Protein AF-A0A2V8XB08-F1 (afdb_monomer_lite)

Foldseek 3Di:
DQDVVNVVDDDDDDDFLVRLLVCCVVPDDDLEAEFEQDADDDDDDDDPPPDGRNSRQVSVVSVCVVPVPHQYEYEDCVDPDPVPRDHDPSCPPHHYHNHPPCLVVQLVVLLSVLVVLVVPQDPVLVVVQLVLLQVLCLLCVCLCVPPHSVNLLVQLSVLCSVCSNPVVRGPDDDPVDRPSRSSSLSSLQVSLVSSVPDDPPDDDVVVQWDADPVGDTDDNPPDDDDPVVVVVSVVVSVVVLVVLLVLCVVPLLLSLLSVCSSSSHDPVRSCVVVVNPPVSNVVSVVVSVVSVVVVVVPPPDDD

Radius of gyration: 28.01 Å; chains: 1; bounding box: 76×52×76 Å

pLDDT: mean 76.58, std 17.95, range [31.27, 97.5]

Secondary structure (DSSP, 8-state):
---TTTTT------SSHHHHHHHHHHHPPPS-EEEE------SSS---SS---THHHHHHHHHHHH-TT--EEEE-TT-S-GGGS---GGGTTS-EE--TTSHHHHHHHHHHHHHHHHHT--HHHHHHHHHHHHHHHHHHGGGGTT--HHHHHHHHHHHHHHHHH-TTTS-PPPTTS-HHHHHHHHHHHHHHHHHHH--TT---GGGT--B-TTSPBPPTTS----THHHHHHHHHHHHHHHHHHHTTTT-HHHHHHHHHHHTT--HHHHHHHTT--HHHHHHHHHHHHHHHHHHHHSSS---

Sequence (303 aa):
MDTLEDKGYAVRTAWNAEEGLRLYCDCAPFSVVLIEHGVPQRDKVKPDYCKHQTGGIELAMAILKKNRSQRMILMAFDYGNADEVPRPAELMDIPLVVDTKNFQLQKLLERLRVHQAIEALSPAELLKLQKFAAFRIQGLGRTACGRTWVDLLQEAQLRTLIGAESTIKGRHWNKNVDFVRHLTGAMLSISSSWKRKFKEEAYLESEVIALDAEGHELSPIDDIPSADTAADRSLIAKEKEDEVLRVFREDVNATRVLQGLLVGMKKNEIIQKRGISNKEYQPAMKRIRMKLLIGKNGSRGGR

Structure (mmCIF, N/CA/C/O backbone):
data_AF-A0A2V8XB08-F1
#
_entry.id   AF-A0A2V8XB08-F1
#
loop_
_atom_site.group_PDB
_atom_site.id
_atom_site.type_symbol
_atom_site.label_atom_id
_atom_site.label_alt_id
_atom_site.label_comp_id
_atom_site.label_asym_id
_atom_site.label_entity_id
_atom_site.label_seq_id
_atom_site.pdbx_PDB_ins_code
_atom_site.Cartn_x
_atom_site.Cartn_y
_atom_site.Cartn_z
_atom_site.occupancy
_atom_site.B_iso_or_equiv
_atom_site.auth_seq_id
_atom_site.auth_comp_id
_atom_site.auth_asym_id
_atom_site.auth_atom_id
_atom_site.pdbx_PDB_model_num
ATOM 1 N N . MET A 1 1 ? 25.495 -5.703 -3.143 1.00 45.97 1 MET A N 1
ATOM 2 C CA . MET A 1 1 ? 24.216 -4.990 -3.336 1.00 45.97 1 MET A CA 1
ATOM 3 C C . MET A 1 1 ? 23.148 -6.054 -3.433 1.00 45.97 1 MET A C 1
ATOM 5 O O . MET A 1 1 ? 23.325 -6.933 -4.262 1.00 45.97 1 MET A O 1
ATOM 9 N N . ASP A 1 2 ? 22.108 -5.999 -2.603 1.00 57.62 2 ASP A N 1
ATOM 10 C CA . ASP A 1 2 ? 21.004 -6.963 -2.681 1.00 57.62 2 ASP A CA 1
ATOM 11 C C . ASP A 1 2 ? 20.311 -6.835 -4.039 1.00 57.62 2 ASP A C 1
ATOM 13 O O . ASP A 1 2 ? 19.859 -5.742 -4.418 1.00 57.62 2 ASP A O 1
ATOM 17 N N . THR A 1 3 ? 20.239 -7.944 -4.764 1.00 75.06 3 THR A N 1
ATOM 18 C CA . THR A 1 3 ? 19.511 -8.046 -6.027 1.00 75.06 3 THR A CA 1
ATOM 19 C C . THR A 1 3 ? 18.004 -7.890 -5.782 1.00 75.06 3 THR A C 1
ATOM 21 O O . THR A 1 3 ? 17.514 -7.938 -4.650 1.00 75.06 3 THR A O 1
ATOM 24 N N . LEU A 1 4 ? 17.220 -7.656 -6.839 1.00 79.56 4 LEU A N 1
ATOM 25 C CA . LEU A 1 4 ? 15.756 -7.649 -6.708 1.00 79.56 4 LEU A CA 1
ATOM 26 C C . LEU A 1 4 ? 15.231 -9.026 -6.258 1.00 79.56 4 LEU A C 1
ATOM 28 O O . LEU A 1 4 ? 14.257 -9.096 -5.509 1.00 79.56 4 LEU A O 1
ATOM 32 N N . GLU A 1 5 ? 15.912 -10.102 -6.640 1.00 82.38 5 GLU A N 1
ATOM 33 C CA . GLU A 1 5 ? 15.592 -11.468 -6.221 1.00 82.38 5 GLU A CA 1
ATOM 34 C C . GLU A 1 5 ? 15.797 -11.660 -4.714 1.00 82.38 5 GLU A C 1
ATOM 36 O O . GLU A 1 5 ? 14.888 -12.144 -4.038 1.00 82.38 5 GLU A O 1
ATOM 41 N N . ASP A 1 6 ? 16.896 -11.138 -4.153 1.00 79.19 6 ASP A N 1
ATOM 42 C CA . ASP A 1 6 ? 17.150 -11.140 -2.699 1.00 79.19 6 ASP A CA 1
ATOM 43 C C . ASP A 1 6 ? 16.044 -10.413 -1.908 1.00 79.19 6 ASP A C 1
ATOM 45 O O . ASP A 1 6 ? 15.798 -10.683 -0.731 1.00 79.19 6 ASP A O 1
ATOM 49 N N . LYS A 1 7 ? 15.321 -9.498 -2.566 1.00 71.56 7 LYS A N 1
ATOM 50 C CA . LYS A 1 7 ? 14.186 -8.744 -2.001 1.00 71.56 7 LYS A CA 1
ATOM 51 C C . LYS A 1 7 ? 12.831 -9.420 -2.234 1.00 71.56 7 LYS A C 1
ATOM 53 O O . LYS A 1 7 ? 11.782 -8.805 -1.975 1.00 71.56 7 LYS A O 1
ATOM 58 N N . GLY A 1 8 ? 12.844 -10.663 -2.713 1.00 80.12 8 GLY A N 1
ATOM 59 C CA . GLY A 1 8 ? 11.676 -11.508 -2.940 1.00 80.12 8 GLY A CA 1
ATOM 60 C C . GLY A 1 8 ? 10.888 -11.166 -4.203 1.00 80.12 8 GLY A C 1
ATOM 61 O O . GLY A 1 8 ? 9.695 -11.459 -4.261 1.00 80.12 8 GLY A O 1
ATOM 62 N N . TYR A 1 9 ? 11.498 -10.494 -5.184 1.00 83.06 9 TYR A N 1
ATOM 63 C CA . TYR A 1 9 ? 10.875 -10.314 -6.496 1.00 83.06 9 TYR A CA 1
ATOM 64 C C . TYR A 1 9 ? 11.213 -11.492 -7.410 1.00 83.06 9 TYR A C 1
ATOM 66 O O . TYR A 1 9 ? 12.370 -11.877 -7.523 1.00 83.06 9 TYR A O 1
ATOM 74 N N . ALA A 1 10 ? 10.212 -12.015 -8.118 1.00 88.31 10 ALA A N 1
ATOM 75 C CA . ALA A 1 10 ? 10.454 -12.850 -9.287 1.00 88.31 10 ALA A CA 1
ATOM 76 C C . ALA A 1 10 ? 10.806 -11.930 -10.463 1.00 88.31 10 ALA A C 1
ATOM 78 O O . ALA A 1 10 ? 9.964 -11.140 -10.901 1.00 88.31 10 ALA A O 1
ATOM 79 N N . VAL A 1 11 ? 12.049 -11.994 -10.936 1.00 89.94 11 VAL A N 1
ATOM 80 C CA . VAL A 1 11 ? 12.564 -11.106 -11.982 1.00 89.94 11 VAL A CA 1
ATOM 81 C C . VAL A 1 11 ? 12.643 -11.867 -13.300 1.00 89.94 11 VAL A C 1
ATOM 83 O O . VAL A 1 11 ? 13.072 -13.015 -13.351 1.00 89.94 11 VAL A O 1
ATOM 86 N N . ARG A 1 12 ? 12.211 -11.221 -14.383 1.00 89.50 12 ARG A N 1
ATOM 87 C CA . ARG A 1 12 ? 12.464 -11.675 -15.751 1.00 89.50 12 ARG A CA 1
ATOM 88 C C . ARG A 1 12 ? 13.138 -10.532 -16.491 1.00 89.50 12 ARG A C 1
ATOM 90 O O . ARG A 1 12 ? 12.642 -9.407 -16.441 1.00 89.50 12 ARG A O 1
ATOM 97 N N . THR A 1 13 ? 14.263 -10.814 -17.130 1.00 89.25 13 THR A N 1
ATOM 98 C CA . THR A 1 13 ? 15.060 -9.829 -17.862 1.00 89.25 13 THR A CA 1
ATOM 99 C C . THR A 1 13 ? 14.990 -10.108 -19.358 1.00 89.25 13 THR A C 1
ATOM 101 O O . THR A 1 13 ? 14.807 -11.248 -19.778 1.00 89.25 13 THR A O 1
ATOM 104 N N . ALA A 1 14 ? 15.107 -9.052 -20.153 1.00 87.06 14 ALA A N 1
ATOM 105 C CA . ALA A 1 14 ? 15.239 -9.114 -21.601 1.00 87.06 14 ALA A CA 1
ATOM 106 C C . ALA A 1 14 ? 16.325 -8.120 -22.016 1.00 87.06 14 ALA A C 1
ATOM 108 O O . ALA A 1 14 ? 16.441 -7.053 -21.410 1.00 87.06 14 ALA A O 1
ATOM 109 N N . TRP A 1 15 ? 17.115 -8.465 -23.029 1.00 82.06 15 TRP A N 1
ATOM 110 C CA . TRP A 1 15 ? 18.299 -7.693 -23.424 1.00 82.06 15 TRP A CA 1
ATOM 111 C C . TRP A 1 15 ? 18.018 -6.675 -24.529 1.00 82.06 15 TRP A C 1
ATOM 113 O O . TRP A 1 15 ? 18.879 -5.870 -24.876 1.00 82.06 15 TRP A O 1
ATOM 123 N N . ASN A 1 16 ? 16.830 -6.726 -25.129 1.00 83.62 16 ASN A N 1
ATOM 124 C CA . ASN A 1 16 ? 16.406 -5.806 -26.176 1.00 83.62 16 ASN A CA 1
ATOM 125 C C . ASN A 1 16 ? 14.877 -5.657 -26.205 1.00 83.62 16 ASN A C 1
ATOM 127 O O . ASN A 1 16 ? 14.147 -6.401 -25.550 1.00 83.62 16 ASN A O 1
ATOM 131 N N . ALA A 1 17 ? 14.396 -4.683 -26.978 1.00 84.88 17 ALA A N 1
ATOM 132 C CA . ALA A 1 17 ? 12.980 -4.336 -27.053 1.00 84.88 17 ALA A CA 1
ATOM 133 C C . ALA A 1 17 ? 12.096 -5.449 -27.635 1.00 84.88 17 ALA A C 1
ATOM 135 O O . ALA A 1 17 ? 10.978 -5.640 -27.164 1.00 84.88 17 ALA A O 1
ATOM 136 N N . GLU A 1 18 ? 12.586 -6.197 -28.626 1.00 88.00 18 GLU A N 1
ATOM 137 C CA . GLU A 1 18 ? 11.835 -7.288 -29.256 1.00 88.00 18 GLU A CA 1
ATOM 138 C C . GLU A 1 18 ? 11.637 -8.450 -28.276 1.00 88.00 18 GLU A C 1
ATOM 140 O O . GLU A 1 18 ? 10.510 -8.894 -28.043 1.00 88.00 18 GLU A O 1
ATOM 145 N N . GLU A 1 19 ? 12.722 -8.882 -27.630 1.00 89.44 19 GLU A N 1
ATOM 146 C CA . GLU A 1 19 ? 12.686 -9.884 -26.566 1.00 89.44 19 GLU A CA 1
ATOM 147 C C . GLU A 1 19 ? 11.821 -9.407 -25.393 1.00 89.44 19 GLU A C 1
ATOM 149 O O . GLU A 1 19 ? 11.003 -10.170 -24.885 1.00 89.44 19 GLU A O 1
ATOM 154 N N . GLY A 1 20 ? 11.938 -8.135 -25.002 1.00 89.94 20 GLY A N 1
ATOM 155 C CA . GLY A 1 20 ? 11.142 -7.538 -23.932 1.00 89.94 20 GLY A CA 1
ATOM 156 C C . GLY A 1 20 ? 9.648 -7.523 -24.244 1.00 89.94 20 GLY A C 1
ATOM 157 O O . GLY A 1 20 ? 8.836 -7.866 -23.383 1.00 89.94 20 GLY A O 1
ATOM 158 N N . LEU A 1 21 ? 9.267 -7.189 -25.479 1.00 91.50 21 LEU A N 1
ATOM 159 C CA . LEU A 1 21 ? 7.869 -7.186 -25.905 1.00 91.50 21 LEU A CA 1
ATOM 160 C C . LEU A 1 21 ? 7.309 -8.608 -25.985 1.00 91.50 21 LEU A C 1
ATOM 162 O O . LEU A 1 21 ? 6.171 -8.841 -25.568 1.00 91.50 21 LEU A O 1
ATOM 166 N N . ARG A 1 22 ? 8.104 -9.561 -26.482 1.00 93.06 22 ARG A N 1
ATOM 167 C CA . ARG A 1 22 ? 7.737 -10.979 -26.503 1.00 93.06 22 ARG A CA 1
ATOM 168 C C . ARG A 1 22 ? 7.539 -11.510 -25.087 1.00 93.06 22 ARG A C 1
ATOM 170 O O . ARG A 1 22 ? 6.478 -12.042 -24.783 1.00 93.06 22 ARG A O 1
ATOM 177 N N . LEU A 1 23 ? 8.506 -11.276 -24.202 1.00 93.44 23 LEU A N 1
ATOM 178 C CA . LEU A 1 23 ? 8.430 -11.630 -22.786 1.00 93.44 23 LEU A CA 1
ATOM 179 C C . LEU A 1 23 ? 7.192 -11.016 -22.123 1.00 93.44 23 LEU A C 1
ATOM 181 O O . LEU A 1 23 ? 6.492 -11.695 -21.371 1.00 93.44 23 LEU A O 1
ATOM 185 N N . TYR A 1 24 ? 6.894 -9.748 -22.425 1.00 94.00 24 TYR A N 1
ATOM 186 C CA . TYR A 1 24 ? 5.685 -9.088 -21.945 1.00 94.00 24 TYR A CA 1
ATOM 187 C C . TYR A 1 24 ? 4.421 -9.812 -22.421 1.00 94.00 24 TYR A C 1
ATOM 189 O O . TYR A 1 24 ? 3.510 -10.051 -21.634 1.00 94.00 24 TYR A O 1
ATOM 197 N N . CYS A 1 25 ? 4.356 -10.185 -23.698 1.00 92.38 25 CYS A N 1
ATOM 198 C CA . CYS A 1 25 ? 3.203 -10.883 -24.257 1.00 92.38 25 CYS A CA 1
ATOM 199 C C . CYS A 1 25 ? 3.022 -12.293 -23.685 1.00 92.38 25 CYS A C 1
ATOM 201 O O . CYS A 1 25 ? 1.886 -12.669 -23.403 1.00 92.38 25 CYS A O 1
ATOM 203 N N . ASP A 1 26 ? 4.116 -13.022 -23.477 1.00 93.50 26 ASP A N 1
ATOM 204 C CA . ASP A 1 26 ? 4.094 -14.421 -23.046 1.00 93.50 26 ASP A CA 1
ATOM 205 C C . ASP A 1 26 ? 3.845 -14.563 -21.534 1.00 93.50 26 ASP A C 1
ATOM 207 O O . ASP A 1 26 ? 3.251 -15.543 -21.089 1.00 93.50 26 ASP A O 1
ATOM 211 N N . CYS A 1 27 ? 4.312 -13.601 -20.730 1.00 90.38 27 CYS A N 1
ATOM 212 C CA . CYS A 1 27 ? 4.337 -13.712 -19.266 1.00 90.38 27 CYS A CA 1
ATOM 213 C C . CYS A 1 27 ? 3.490 -12.666 -18.523 1.00 90.38 27 CYS A C 1
ATOM 215 O O . CYS A 1 27 ? 3.464 -12.693 -17.291 1.00 90.38 27 CYS A O 1
ATOM 217 N N . ALA A 1 28 ? 2.826 -11.733 -19.214 1.00 86.19 28 ALA A N 1
ATOM 218 C CA . ALA A 1 28 ? 1.918 -10.792 -18.557 1.00 86.19 28 ALA A CA 1
ATOM 219 C C . ALA A 1 28 ? 0.792 -11.526 -17.793 1.00 86.19 28 ALA A C 1
ATOM 221 O O . ALA A 1 28 ? 0.345 -12.590 -18.225 1.00 86.19 28 ALA A O 1
ATOM 222 N N . PRO A 1 29 ? 0.271 -10.942 -16.697 1.00 86.75 29 PRO A N 1
ATOM 223 C CA . PRO A 1 29 ? 0.541 -9.588 -16.205 1.00 86.75 29 PRO A CA 1
ATOM 224 C C . PRO A 1 29 ? 1.789 -9.474 -15.314 1.00 86.75 29 PRO A C 1
ATOM 226 O O . PRO A 1 29 ? 2.054 -10.320 -14.464 1.00 86.75 29 PRO A O 1
ATOM 229 N N . PHE A 1 30 ? 2.510 -8.356 -15.452 1.00 91.31 30 PHE A N 1
ATOM 230 C CA . PHE A 1 30 ? 3.617 -7.992 -14.565 1.00 91.31 30 PHE A CA 1
ATOM 231 C C . PHE A 1 30 ? 3.160 -6.994 -13.500 1.00 91.31 30 PHE A C 1
ATOM 233 O O . PHE A 1 30 ? 2.478 -6.016 -13.804 1.00 91.31 30 PHE A O 1
ATOM 240 N N . SER A 1 31 ? 3.619 -7.184 -12.261 1.00 89.31 31 SER A N 1
ATOM 241 C CA . SER A 1 31 ? 3.412 -6.235 -11.155 1.00 89.31 31 SER A CA 1
ATOM 242 C C . SER A 1 31 ? 3.944 -4.831 -11.459 1.00 89.31 31 SER A C 1
ATOM 244 O O . SER A 1 31 ? 3.307 -3.829 -11.129 1.00 89.31 31 SER A O 1
ATOM 246 N N . VAL A 1 32 ? 5.124 -4.775 -12.074 1.00 91.62 32 VAL A N 1
ATOM 247 C CA . VAL A 1 32 ? 5.804 -3.573 -12.552 1.00 91.62 32 VAL A CA 1
ATOM 248 C C . VAL A 1 32 ? 6.774 -3.997 -13.653 1.00 91.62 32 VAL A C 1
ATOM 250 O O . VAL A 1 32 ? 7.371 -5.069 -13.554 1.00 91.62 32 VAL A O 1
ATOM 253 N N . VAL A 1 33 ? 6.925 -3.178 -14.691 1.00 93.06 33 VAL A N 1
ATOM 254 C CA . VAL A 1 33 ? 7.951 -3.359 -15.727 1.00 93.06 33 VAL A CA 1
ATOM 255 C C . VAL A 1 33 ? 8.991 -2.256 -15.566 1.00 93.06 33 VAL A C 1
ATOM 257 O O . VAL A 1 33 ? 8.643 -1.077 -15.512 1.00 93.06 33 VAL A O 1
ATOM 260 N N . LEU A 1 34 ? 10.260 -2.640 -15.453 1.00 91.25 34 LEU A N 1
ATOM 261 C CA . LEU A 1 34 ? 11.382 -1.708 -15.431 1.00 91.25 34 LEU A CA 1
ATOM 262 C C . LEU A 1 34 ? 11.951 -1.629 -16.844 1.00 91.25 34 LEU A C 1
ATOM 264 O O . LEU A 1 34 ? 12.262 -2.666 -17.426 1.00 91.25 34 LEU A O 1
ATOM 268 N N . ILE A 1 35 ? 12.056 -0.423 -17.394 1.00 90.56 35 ILE A N 1
ATOM 269 C CA . ILE A 1 35 ? 12.532 -0.214 -18.762 1.00 90.56 35 ILE A CA 1
ATOM 270 C C . ILE A 1 35 ? 13.714 0.736 -18.711 1.00 90.56 35 ILE A C 1
ATOM 272 O O . ILE A 1 35 ? 13.584 1.875 -18.264 1.00 90.56 35 ILE A O 1
ATOM 276 N N . GLU A 1 36 ? 14.865 0.258 -19.166 1.00 86.31 36 GLU A N 1
ATOM 277 C CA . GLU A 1 36 ? 16.023 1.112 -19.377 1.00 86.31 36 GLU A CA 1
ATOM 278 C C . GLU A 1 36 ? 15.736 2.080 -20.527 1.00 86.31 36 GLU A C 1
ATOM 280 O O . GLU A 1 36 ? 15.369 1.697 -21.640 1.00 86.31 36 GLU A O 1
ATOM 285 N N . HIS A 1 37 ? 15.829 3.362 -20.210 1.00 75.00 37 HIS A N 1
ATOM 286 C CA . HIS A 1 37 ? 15.627 4.461 -21.124 1.00 75.00 37 HIS A CA 1
ATOM 287 C C . HIS A 1 37 ? 16.962 4.757 -21.809 1.00 75.00 37 HIS A C 1
ATOM 289 O O . HIS A 1 37 ? 17.791 5.482 -21.268 1.00 75.00 37 HIS A O 1
ATOM 295 N N . GLY A 1 38 ? 17.171 4.165 -22.984 1.00 65.25 38 GLY A N 1
ATOM 296 C CA . GLY A 1 38 ? 18.349 4.425 -23.811 1.00 65.25 38 GLY A CA 1
ATOM 297 C C . GLY A 1 38 ? 18.101 5.551 -24.816 1.00 65.25 38 GLY A C 1
ATOM 298 O O . GLY A 1 38 ? 17.095 5.518 -25.521 1.00 65.25 38 GLY A O 1
ATOM 299 N N . VAL A 1 39 ? 19.020 6.523 -24.907 1.00 56.97 39 VAL A N 1
ATOM 300 C CA . VAL A 1 39 ? 19.182 7.477 -26.032 1.00 56.97 39 VAL A CA 1
ATOM 301 C C . VAL A 1 39 ? 20.665 7.931 -26.074 1.00 56.97 39 VAL A C 1
ATOM 303 O O . VAL A 1 39 ? 21.270 8.085 -25.015 1.00 56.97 39 VAL A O 1
ATOM 306 N N . PRO A 1 40 ? 21.302 8.107 -27.257 1.00 49.47 40 PRO A N 1
ATOM 307 C CA . PRO A 1 40 ? 22.764 8.168 -27.380 1.00 49.47 40 PRO A CA 1
ATOM 308 C C . PRO A 1 40 ? 23.396 9.468 -26.863 1.00 49.47 40 PRO A C 1
ATOM 310 O O . PRO A 1 40 ? 22.897 10.569 -27.102 1.00 49.47 40 PRO A O 1
ATOM 313 N N . GLN A 1 41 ? 24.569 9.329 -26.242 1.00 45.19 41 GLN A N 1
ATOM 314 C CA . GLN A 1 41 ? 25.454 10.428 -25.854 1.00 45.19 41 GLN A CA 1
ATOM 315 C C . GLN A 1 41 ? 25.890 11.231 -27.093 1.00 45.19 41 GLN A C 1
ATOM 317 O O . GLN A 1 41 ? 26.541 10.703 -27.996 1.00 45.19 41 GLN A O 1
ATOM 322 N N . ARG A 1 42 ? 25.554 12.526 -27.139 1.00 45.78 42 ARG A N 1
ATOM 323 C CA . ARG A 1 42 ? 26.175 13.474 -28.073 1.00 45.78 42 ARG A CA 1
ATOM 324 C C . ARG A 1 42 ? 27.546 13.885 -27.519 1.00 45.78 42 ARG A C 1
ATOM 326 O O . ARG A 1 42 ? 27.605 14.629 -26.548 1.00 45.78 42 ARG A O 1
ATOM 333 N N . ASP A 1 43 ? 28.600 13.425 -28.201 1.00 43.91 43 ASP A N 1
ATOM 334 C CA . ASP A 1 43 ? 29.969 13.983 -28.260 1.00 43.91 43 ASP A CA 1
ATOM 335 C C . ASP A 1 43 ? 30.895 13.706 -27.043 1.00 43.91 43 ASP A C 1
ATOM 337 O O . ASP A 1 43 ? 30.589 14.071 -25.918 1.00 43.91 43 ASP A O 1
ATOM 341 N N . LYS A 1 44 ? 32.104 13.110 -27.141 1.00 42.84 44 LYS A N 1
ATOM 342 C CA . LYS A 1 44 ? 33.162 13.196 -28.179 1.00 42.84 44 LYS A CA 1
ATOM 343 C C . LYS A 1 44 ? 34.113 11.973 -28.227 1.00 42.84 44 LYS A C 1
ATOM 345 O O . LYS A 1 44 ? 35.331 12.137 -28.301 1.00 42.84 44 LYS A O 1
ATOM 350 N N . VAL A 1 45 ? 33.611 10.743 -28.207 1.00 45.56 45 VAL A N 1
ATOM 351 C CA . VAL A 1 45 ? 34.413 9.564 -28.601 1.00 45.56 45 VAL A CA 1
ATOM 352 C C . VAL A 1 45 ? 33.562 8.729 -29.550 1.00 45.56 45 VAL A C 1
ATOM 354 O O . VAL A 1 45 ? 32.367 8.588 -29.318 1.00 45.56 45 VAL A O 1
ATOM 357 N N . LYS A 1 46 ? 34.163 8.300 -30.670 1.00 40.78 46 LYS A N 1
ATOM 358 C CA . LYS A 1 46 ? 33.504 7.724 -31.856 1.00 40.78 46 LYS A CA 1
ATOM 359 C C . LYS A 1 46 ? 32.261 6.880 -31.511 1.00 40.78 46 LYS A C 1
ATOM 361 O O . LYS A 1 46 ? 32.408 5.917 -30.760 1.00 40.78 46 LYS A O 1
ATOM 366 N N . PRO A 1 47 ? 31.089 7.173 -32.105 1.00 44.38 47 PRO A N 1
ATOM 367 C CA . PRO A 1 47 ? 29.945 6.281 -32.012 1.00 44.38 47 PRO A CA 1
ATOM 368 C C . PRO A 1 47 ? 30.297 4.957 -32.691 1.00 44.38 47 PRO A C 1
ATOM 370 O O . PRO A 1 47 ? 30.814 4.943 -33.812 1.00 44.38 47 PRO A O 1
ATOM 373 N N . ASP A 1 48 ? 30.026 3.849 -32.011 1.00 42.50 48 ASP A N 1
ATOM 374 C CA . ASP A 1 48 ? 29.927 2.561 -32.680 1.00 42.50 48 ASP A CA 1
ATOM 375 C C . ASP A 1 48 ? 28.617 2.569 -33.484 1.00 42.50 48 ASP A C 1
ATOM 377 O O . ASP A 1 48 ? 27.530 2.758 -32.935 1.00 42.50 48 ASP A O 1
ATOM 381 N N . TYR A 1 49 ? 28.717 2.443 -34.806 1.00 38.81 49 TYR A N 1
ATOM 382 C CA . TYR A 1 49 ? 27.630 2.637 -35.775 1.00 38.81 49 TYR A CA 1
ATOM 383 C C . TYR A 1 49 ? 26.600 1.483 -35.788 1.00 38.81 49 TYR A C 1
ATOM 385 O O . TYR A 1 49 ? 25.868 1.306 -36.760 1.00 38.81 49 TYR A O 1
ATOM 393 N N . CYS A 1 50 ? 26.495 0.712 -34.700 1.00 39.00 50 CYS A N 1
ATOM 394 C CA . CYS A 1 50 ? 25.635 -0.465 -34.584 1.00 39.00 50 CYS A CA 1
ATOM 395 C C . CYS A 1 50 ? 24.701 -0.405 -33.359 1.00 39.00 50 CYS A C 1
ATOM 397 O O . CYS A 1 50 ? 24.836 -1.212 -32.446 1.00 39.00 50 CYS A O 1
ATOM 399 N N . LYS A 1 51 ? 23.724 0.517 -33.376 1.00 43.97 51 LYS A N 1
ATOM 400 C CA . LYS A 1 51 ? 22.303 0.353 -32.960 1.00 43.97 51 LYS A CA 1
ATOM 401 C C . LYS A 1 51 ? 21.740 1.612 -32.296 1.00 43.97 51 LYS A C 1
ATOM 403 O O . LYS A 1 51 ? 22.174 2.048 -31.237 1.00 43.97 51 LYS A O 1
ATOM 408 N N . HIS A 1 52 ? 20.682 2.127 -32.910 1.00 41.88 52 HIS A N 1
ATOM 409 C CA . HIS A 1 52 ? 19.728 3.053 -32.316 1.00 41.88 52 HIS A CA 1
ATOM 410 C C . HIS A 1 52 ? 19.180 2.434 -31.019 1.00 41.88 52 HIS A C 1
ATOM 412 O O . HIS A 1 52 ? 18.440 1.456 -31.074 1.00 41.88 52 HIS A O 1
ATOM 418 N N . GLN A 1 53 ? 19.539 2.957 -29.846 1.00 52.62 53 GLN A N 1
ATOM 419 C CA . GLN A 1 53 ? 19.002 2.460 -28.571 1.00 52.62 53 GLN A CA 1
ATOM 420 C C . GLN A 1 53 ? 17.621 3.060 -28.237 1.00 52.62 53 GLN A C 1
ATOM 422 O O . GLN A 1 53 ? 17.280 3.213 -27.076 1.00 52.62 53 GLN A O 1
ATOM 427 N N . THR A 1 54 ? 16.775 3.348 -29.234 1.00 55.97 54 THR A N 1
ATOM 428 C CA . THR A 1 54 ? 15.370 3.778 -29.034 1.00 55.97 54 THR A CA 1
ATOM 429 C C . THR A 1 54 ? 14.469 2.673 -28.470 1.00 55.97 54 THR A C 1
ATOM 431 O O . THR A 1 54 ? 13.313 2.925 -28.121 1.00 55.97 54 THR A O 1
ATOM 434 N N . GLY A 1 55 ? 14.999 1.454 -28.331 1.00 73.38 55 GLY A N 1
ATOM 435 C CA . GLY A 1 55 ? 14.244 0.266 -27.951 1.00 73.38 55 GLY A CA 1
ATOM 436 C C . GLY A 1 55 ? 13.485 0.390 -26.627 1.00 73.38 55 GLY A C 1
ATOM 437 O O . GLY A 1 55 ? 12.384 -0.139 -26.516 1.00 73.38 55 GLY A O 1
ATOM 438 N N . GLY A 1 56 ? 14.012 1.123 -25.641 1.00 84.25 56 GLY A N 1
ATOM 439 C CA . GLY A 1 56 ? 13.310 1.340 -24.371 1.00 84.25 56 GLY A CA 1
ATOM 440 C C . GLY A 1 56 ? 12.014 2.144 -24.538 1.00 84.25 56 GLY A C 1
ATOM 441 O O . GLY A 1 56 ? 10.958 1.745 -24.047 1.00 84.25 56 GLY A O 1
ATOM 442 N N . ILE A 1 57 ? 12.071 3.253 -25.284 1.00 86.56 57 ILE A N 1
ATOM 443 C CA . ILE A 1 57 ? 10.902 4.106 -25.559 1.00 86.56 57 ILE A CA 1
ATOM 444 C C . ILE A 1 57 ? 9.880 3.345 -26.408 1.00 86.56 57 ILE A C 1
ATOM 446 O O . ILE A 1 57 ? 8.691 3.345 -26.091 1.00 86.56 57 ILE A O 1
ATOM 450 N N . GLU A 1 58 ? 10.342 2.665 -27.458 1.00 88.00 58 GLU A N 1
ATOM 451 C CA . GLU A 1 58 ? 9.487 1.867 -28.340 1.00 88.00 58 GLU A CA 1
ATOM 452 C C . GLU A 1 58 ? 8.776 0.746 -27.571 1.00 88.00 58 GLU A C 1
ATOM 454 O O . GLU A 1 58 ? 7.561 0.579 -27.708 1.00 88.00 58 GLU A O 1
ATOM 459 N N . LEU A 1 59 ? 9.500 0.035 -26.698 1.00 90.88 59 LEU A N 1
ATOM 460 C CA . LEU A 1 59 ? 8.933 -0.990 -25.825 1.00 90.88 59 LEU A CA 1
ATOM 461 C C . LEU A 1 59 ? 7.885 -0.403 -24.870 1.00 90.88 59 LEU A C 1
ATOM 463 O O . LEU A 1 59 ? 6.793 -0.959 -24.753 1.00 90.88 59 LEU A O 1
ATOM 467 N N . ALA A 1 60 ? 8.180 0.725 -24.216 1.00 92.06 60 ALA A N 1
ATOM 468 C CA . ALA A 1 60 ? 7.246 1.374 -23.295 1.00 92.06 60 ALA A CA 1
ATOM 469 C C . ALA A 1 60 ? 5.946 1.794 -24.004 1.00 92.06 60 ALA A C 1
ATOM 471 O O . ALA A 1 60 ? 4.848 1.520 -23.515 1.00 92.06 60 ALA A O 1
ATOM 472 N N . MET A 1 61 ? 6.060 2.392 -25.194 1.00 91.88 61 MET A N 1
ATOM 473 C CA . MET A 1 61 ? 4.915 2.778 -26.025 1.00 91.88 61 MET A CA 1
ATOM 474 C C . MET A 1 61 ? 4.110 1.562 -26.500 1.00 91.88 61 MET A C 1
ATOM 476 O O . MET A 1 61 ? 2.875 1.580 -26.461 1.00 91.88 61 MET A O 1
ATOM 480 N N . ALA A 1 62 ? 4.784 0.482 -26.909 1.00 93.12 62 ALA A N 1
ATOM 481 C CA . ALA A 1 62 ? 4.130 -0.760 -27.316 1.00 93.12 62 ALA A CA 1
ATOM 482 C C . ALA A 1 62 ? 3.346 -1.399 -26.158 1.00 93.12 62 ALA A C 1
ATOM 484 O O . ALA A 1 62 ? 2.193 -1.806 -26.338 1.00 93.12 62 ALA A O 1
ATOM 485 N N . ILE A 1 63 ? 3.933 -1.427 -24.957 1.00 94.19 63 ILE A N 1
ATOM 486 C CA . ILE A 1 63 ? 3.268 -1.908 -23.743 1.00 94.19 63 ILE A CA 1
ATOM 487 C C . ILE A 1 63 ? 2.049 -1.039 -23.416 1.00 94.19 63 ILE A C 1
ATOM 489 O O . ILE A 1 63 ? 0.971 -1.599 -23.225 1.00 94.19 63 ILE A O 1
ATOM 493 N N . LEU A 1 64 ? 2.161 0.298 -23.424 1.00 92.69 64 LEU A N 1
ATOM 494 C CA . LEU A 1 64 ? 1.020 1.196 -23.169 1.00 92.69 64 LEU A CA 1
ATOM 495 C C . LEU A 1 64 ? -0.133 0.984 -24.144 1.00 92.69 64 LEU A C 1
ATOM 497 O O . LEU A 1 64 ? -1.299 0.980 -23.743 1.00 92.69 64 LEU A O 1
ATOM 501 N N . LYS A 1 65 ? 0.180 0.807 -25.431 1.00 93.38 65 LYS A N 1
ATOM 502 C CA . LYS A 1 65 ? -0.828 0.555 -26.464 1.00 93.38 65 LYS A CA 1
ATOM 503 C C . LYS A 1 65 ? -1.596 -0.739 -26.192 1.00 93.38 65 LYS A C 1
ATOM 505 O O . LYS A 1 65 ? -2.791 -0.801 -26.468 1.00 93.38 65 LYS A O 1
ATOM 510 N N . LYS A 1 66 ? -0.922 -1.754 -25.642 1.00 92.50 66 LYS A N 1
ATOM 511 C CA . LYS A 1 66 ? -1.512 -3.058 -25.310 1.00 92.50 66 LYS A CA 1
ATOM 512 C C . LYS A 1 66 ? -2.233 -3.056 -23.960 1.00 92.50 66 LYS A C 1
ATOM 514 O O . LYS A 1 66 ? -3.275 -3.690 -23.828 1.00 92.50 66 LYS A O 1
ATOM 519 N N . ASN A 1 67 ? -1.686 -2.368 -22.962 1.00 92.56 67 ASN A N 1
ATOM 520 C CA . ASN A 1 67 ? -2.225 -2.282 -21.612 1.00 92.56 67 ASN A CA 1
ATOM 521 C C . ASN A 1 67 ? -1.898 -0.921 -20.979 1.00 92.56 67 ASN A C 1
ATOM 523 O O . ASN A 1 67 ? -0.826 -0.722 -20.406 1.00 92.56 67 ASN A O 1
ATOM 527 N N . ARG A 1 68 ? -2.871 -0.003 -21.011 1.00 90.75 68 ARG A N 1
ATOM 528 C CA . ARG A 1 68 ? -2.729 1.338 -20.421 1.00 90.75 68 ARG A CA 1
ATOM 529 C C . ARG A 1 68 ? -2.593 1.345 -18.900 1.00 90.75 68 ARG A C 1
ATOM 531 O O . ARG A 1 68 ? -2.112 2.325 -18.347 1.00 90.75 68 ARG A O 1
ATOM 538 N N . SER A 1 69 ? -3.008 0.277 -18.225 1.00 89.56 69 SER A N 1
ATOM 539 C CA . SER A 1 69 ? -2.913 0.153 -16.768 1.00 89.56 69 SER A CA 1
ATOM 540 C C . SER A 1 69 ? -1.624 -0.538 -16.315 1.00 89.56 69 SER A C 1
ATOM 542 O O . SER A 1 69 ? -1.417 -0.711 -15.112 1.00 89.56 69 SER A O 1
ATOM 544 N N . GLN A 1 70 ? -0.746 -0.945 -17.243 1.00 92.81 70 GLN A N 1
ATOM 545 C CA . GLN A 1 70 ? 0.532 -1.548 -16.887 1.00 92.81 70 GLN A CA 1
ATOM 546 C C . GLN A 1 70 ? 1.399 -0.536 -16.138 1.00 92.81 70 GLN A C 1
ATOM 548 O O . GLN A 1 70 ? 1.793 0.497 -16.674 1.00 92.81 70 GLN A O 1
ATOM 553 N N . ARG A 1 71 ? 1.765 -0.873 -14.901 1.00 92.06 71 ARG A N 1
ATOM 554 C CA . ARG A 1 71 ? 2.724 -0.073 -14.141 1.00 92.06 71 ARG A CA 1
ATOM 555 C C . ARG A 1 71 ? 4.111 -0.227 -14.741 1.00 92.06 71 ARG A C 1
ATOM 557 O O . ARG A 1 71 ? 4.593 -1.355 -14.889 1.00 92.06 71 A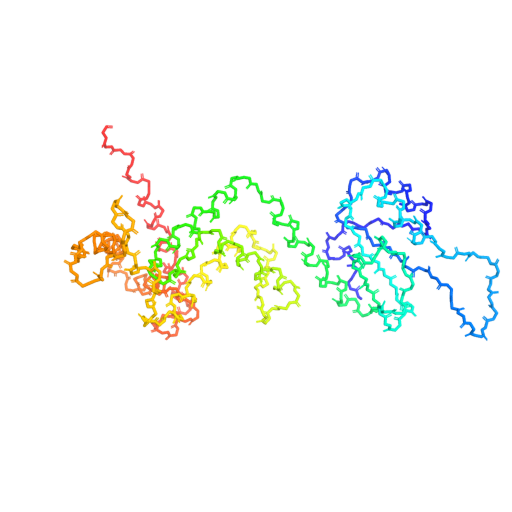RG A O 1
ATOM 564 N N . MET A 1 72 ? 4.743 0.900 -15.037 1.00 93.25 72 MET A N 1
ATOM 565 C CA . MET A 1 72 ? 6.096 0.969 -15.573 1.00 93.25 72 MET A CA 1
ATOM 566 C C . MET A 1 72 ? 6.944 1.949 -14.768 1.00 93.25 72 MET A C 1
ATOM 568 O O . MET A 1 72 ? 6.414 2.873 -14.151 1.00 93.25 72 MET A O 1
ATOM 572 N N . ILE A 1 73 ? 8.255 1.730 -14.771 1.00 91.44 73 ILE A N 1
ATOM 573 C CA . ILE A 1 73 ? 9.255 2.682 -14.286 1.00 91.44 73 ILE A CA 1
ATOM 574 C C . ILE A 1 73 ? 10.328 2.785 -15.366 1.00 91.44 73 ILE A C 1
ATOM 576 O O . ILE A 1 73 ? 10.890 1.767 -15.778 1.00 91.44 73 ILE A O 1
ATOM 580 N N . LEU A 1 74 ? 10.603 4.007 -15.812 1.00 90.75 74 LEU A N 1
ATOM 581 C CA . LEU A 1 74 ? 11.696 4.293 -16.734 1.00 90.75 74 LEU A CA 1
ATOM 582 C C . LEU A 1 74 ? 12.981 4.519 -15.936 1.00 90.75 74 LEU A C 1
ATOM 584 O O . LEU A 1 74 ? 12.976 5.224 -14.927 1.00 90.75 74 LEU A O 1
ATOM 588 N N . MET A 1 75 ? 14.080 3.924 -16.382 1.00 87.81 75 MET A N 1
ATOM 589 C CA . MET A 1 75 ? 15.393 4.036 -15.752 1.00 87.81 75 MET A CA 1
ATOM 590 C C . MET A 1 75 ? 16.350 4.713 -16.727 1.00 87.81 75 MET A C 1
ATOM 592 O O . MET A 1 75 ? 16.722 4.112 -17.723 1.00 87.81 75 MET A O 1
ATOM 596 N N . ALA A 1 76 ? 16.729 5.956 -16.458 1.00 85.75 76 ALA A N 1
ATOM 597 C CA . ALA A 1 76 ? 17.600 6.760 -17.311 1.00 85.75 76 ALA A CA 1
ATOM 598 C C . ALA A 1 76 ? 18.891 7.090 -1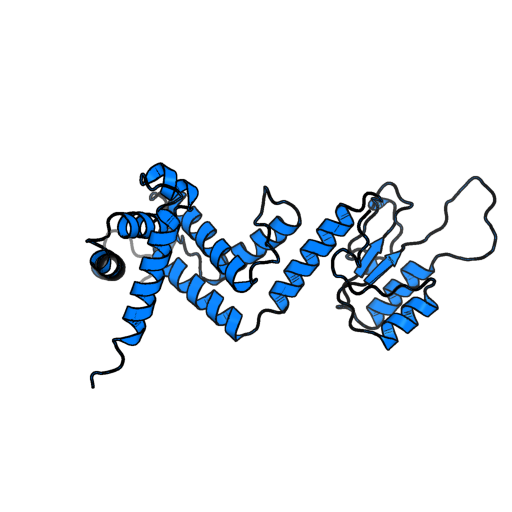6.552 1.00 85.75 76 ALA A C 1
ATOM 600 O O . ALA A 1 76 ? 19.145 8.238 -16.198 1.00 85.75 76 ALA A O 1
ATOM 601 N N . PHE A 1 77 ? 19.671 6.058 -16.230 1.00 78.81 77 PHE A N 1
ATOM 602 C CA . PHE A 1 77 ? 20.851 6.183 -15.368 1.00 78.81 77 PHE A CA 1
ATOM 603 C C . PHE A 1 77 ? 21.999 6.994 -15.983 1.00 78.81 77 PHE A C 1
ATOM 605 O O . PHE A 1 77 ? 22.865 7.464 -15.248 1.00 78.81 77 PHE A O 1
ATOM 612 N N . ASP A 1 78 ? 21.983 7.187 -17.301 1.00 76.88 78 ASP A N 1
ATOM 613 C CA . ASP A 1 78 ? 22.968 8.001 -18.022 1.00 76.88 78 ASP A CA 1
ATOM 614 C C . ASP A 1 78 ? 22.735 9.514 -17.875 1.00 76.88 78 ASP A C 1
ATOM 616 O O . ASP A 1 78 ? 23.557 10.317 -18.317 1.00 76.88 78 ASP A O 1
ATOM 620 N N . TYR A 1 79 ? 21.625 9.919 -17.251 1.00 75.94 79 TYR A N 1
ATOM 621 C CA . TYR A 1 79 ? 21.234 11.318 -17.108 1.00 75.94 79 TYR A CA 1
ATOM 622 C C . TYR A 1 79 ? 21.475 11.832 -15.690 1.00 75.94 79 TYR A C 1
ATOM 624 O O . TYR A 1 79 ? 21.204 11.154 -14.701 1.00 75.94 79 TYR A O 1
ATOM 632 N N . GLY A 1 80 ? 21.952 13.076 -15.585 1.00 74.25 80 GLY A N 1
ATOM 633 C CA . GLY A 1 80 ? 22.142 13.745 -14.295 1.00 74.25 80 GLY A CA 1
ATOM 634 C C . GLY A 1 80 ? 20.837 14.278 -13.696 1.00 74.25 80 GLY A C 1
ATOM 635 O O . GLY A 1 80 ? 20.709 14.359 -12.473 1.00 74.25 80 GLY A O 1
ATOM 636 N N . ASN A 1 81 ? 19.863 14.621 -14.545 1.00 79.62 81 ASN A N 1
ATOM 637 C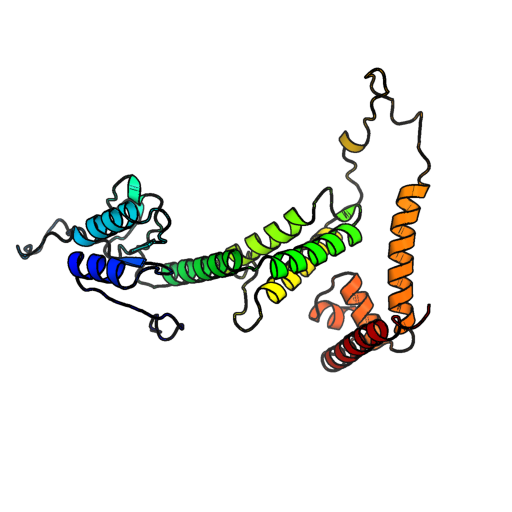 CA . ASN A 1 81 ? 18.568 15.168 -14.149 1.00 79.62 81 ASN A CA 1
ATOM 638 C C . ASN A 1 81 ? 17.422 14.544 -14.967 1.00 79.62 81 ASN A C 1
ATOM 640 O O . ASN A 1 81 ? 17.548 14.303 -16.163 1.00 79.62 81 ASN A O 1
ATOM 644 N N . ALA A 1 82 ? 16.282 14.317 -14.311 1.00 81.12 82 ALA A N 1
ATOM 645 C CA . ALA A 1 82 ? 15.041 13.846 -14.917 1.00 81.12 82 ALA A CA 1
ATOM 646 C C . ALA A 1 82 ? 14.492 14.788 -16.005 1.00 81.12 82 ALA A C 1
ATOM 648 O O . ALA A 1 82 ? 13.895 14.306 -16.968 1.00 81.12 82 ALA A O 1
ATOM 649 N N . ASP A 1 83 ? 14.708 16.101 -15.872 1.00 82.75 83 ASP A N 1
ATOM 650 C CA . ASP A 1 83 ? 14.232 17.111 -16.834 1.00 82.75 83 ASP A CA 1
ATOM 651 C C . ASP A 1 83 ? 14.975 17.050 -18.179 1.00 82.75 83 ASP A C 1
ATOM 653 O O . ASP A 1 83 ? 14.472 17.510 -19.201 1.00 82.75 83 ASP A O 1
ATOM 657 N N . GLU A 1 84 ? 16.171 16.462 -18.189 1.00 82.62 84 GLU A N 1
ATOM 658 C CA . GLU A 1 84 ? 17.011 16.315 -19.382 1.00 82.62 84 GLU A CA 1
ATOM 659 C C . GLU A 1 84 ? 16.661 15.059 -20.188 1.00 82.62 84 GLU A C 1
ATOM 661 O O . GLU A 1 84 ? 17.145 14.891 -21.308 1.00 82.62 84 GLU A O 1
ATOM 666 N N . VAL A 1 85 ? 15.831 14.170 -19.629 1.00 81.88 85 VAL A N 1
ATOM 667 C CA . VAL A 1 85 ? 15.495 12.882 -20.239 1.00 81.88 85 VAL A CA 1
ATOM 668 C C . VAL A 1 85 ? 14.417 13.081 -21.310 1.00 81.88 85 VAL A C 1
ATOM 670 O O . VAL A 1 85 ? 13.261 13.368 -20.970 1.00 81.88 85 VAL A O 1
ATOM 673 N N . PRO A 1 86 ? 14.743 12.902 -22.604 1.00 82.88 86 PRO A N 1
ATOM 674 C CA . PRO A 1 86 ? 13.807 13.140 -23.692 1.00 82.88 86 PRO A CA 1
ATOM 675 C C . PRO A 1 86 ? 12.723 12.057 -23.711 1.00 82.88 86 PRO A C 1
ATOM 677 O O . PRO A 1 86 ? 12.991 10.884 -23.967 1.00 82.88 86 PRO A O 1
ATOM 680 N N . ARG A 1 87 ? 11.469 12.444 -23.462 1.00 85.50 87 ARG A N 1
ATOM 681 C CA . ARG A 1 87 ? 10.328 11.519 -23.420 1.00 85.50 87 ARG A CA 1
ATOM 682 C C . ARG A 1 87 ? 9.153 12.044 -24.250 1.00 85.50 87 ARG A C 1
ATOM 684 O O . ARG A 1 87 ? 8.857 13.236 -24.182 1.00 85.50 87 ARG A O 1
ATOM 691 N N . PRO A 1 88 ? 8.464 11.172 -25.011 1.00 87.38 88 PRO A N 1
ATOM 692 C CA . PRO A 1 88 ? 7.169 11.493 -25.603 1.00 87.38 88 PRO A CA 1
ATOM 693 C C . PRO A 1 88 ? 6.153 11.910 -24.536 1.00 87.38 88 PRO A C 1
ATOM 695 O O . PRO A 1 88 ? 6.242 11.462 -23.388 1.00 87.38 88 PRO A O 1
ATOM 698 N N . ALA A 1 89 ? 5.162 12.716 -24.925 1.00 89.06 89 ALA A N 1
ATOM 699 C CA . ALA A 1 89 ? 4.129 13.223 -24.020 1.00 89.06 89 ALA A CA 1
ATOM 700 C C . ALA A 1 89 ? 3.398 12.089 -23.276 1.00 89.06 89 ALA A C 1
ATOM 702 O O . ALA A 1 89 ? 3.085 12.212 -22.096 1.00 89.06 89 ALA A O 1
ATOM 703 N N . GLU A 1 90 ? 3.205 10.951 -23.940 1.00 90.12 90 GLU A N 1
ATOM 704 C CA . GLU A 1 90 ? 2.539 9.762 -23.410 1.00 90.12 90 GLU A CA 1
ATOM 705 C C . GLU A 1 90 ? 3.319 9.070 -22.283 1.00 90.12 90 GLU A C 1
ATOM 707 O O . GLU A 1 90 ? 2.730 8.323 -21.501 1.00 90.12 90 GLU A O 1
ATOM 712 N N . LEU A 1 91 ? 4.634 9.296 -22.189 1.00 89.62 91 LEU A N 1
ATOM 713 C CA . LEU A 1 91 ? 5.500 8.707 -21.162 1.00 89.62 91 LEU A CA 1
ATOM 714 C C . LEU A 1 91 ? 5.843 9.692 -20.033 1.00 89.62 91 LEU A C 1
ATOM 716 O O . LEU A 1 91 ? 6.606 9.339 -19.127 1.00 89.62 91 LEU A O 1
ATOM 720 N N . MET A 1 92 ? 5.312 10.918 -20.068 1.00 88.88 92 MET A N 1
ATOM 721 C CA . MET A 1 92 ? 5.636 11.951 -19.076 1.00 88.88 92 MET A CA 1
ATOM 722 C C . MET A 1 92 ? 5.140 11.591 -17.673 1.00 88.88 92 MET A C 1
ATOM 724 O O . MET A 1 92 ? 5.864 11.815 -16.702 1.00 88.88 92 MET A O 1
ATOM 728 N N . ASP A 1 93 ? 3.970 10.954 -17.580 1.00 89.00 93 ASP A N 1
ATOM 729 C CA . ASP A 1 93 ? 3.358 10.529 -16.314 1.00 89.00 93 ASP A CA 1
ATOM 730 C C . ASP A 1 93 ? 3.990 9.256 -15.725 1.00 89.00 93 ASP A C 1
ATOM 732 O O . ASP A 1 93 ? 3.724 8.887 -14.577 1.00 89.00 93 ASP A O 1
ATOM 736 N N . ILE A 1 94 ? 4.833 8.559 -16.495 1.00 90.38 94 ILE A N 1
ATOM 737 C CA . ILE A 1 94 ? 5.507 7.352 -16.018 1.00 90.38 94 ILE A CA 1
ATOM 738 C C . ILE A 1 94 ? 6.656 7.759 -15.087 1.00 90.38 94 ILE A C 1
ATOM 740 O O . ILE A 1 94 ? 7.498 8.576 -15.476 1.00 90.38 94 ILE A O 1
ATOM 744 N N . PRO A 1 95 ? 6.750 7.164 -13.880 1.00 90.19 95 PRO A N 1
ATOM 745 C CA . PRO A 1 95 ? 7.858 7.411 -12.969 1.00 90.19 95 PRO A CA 1
ATOM 746 C C . PRO A 1 95 ? 9.215 7.176 -13.635 1.00 90.19 95 PRO A C 1
ATOM 748 O O . PRO A 1 95 ? 9.448 6.131 -14.244 1.00 90.19 95 PRO A O 1
ATOM 751 N N . LEU A 1 96 ? 10.114 8.139 -13.460 1.00 88.94 96 LEU A N 1
ATOM 752 C CA . LEU A 1 96 ? 11.465 8.131 -14.001 1.00 88.94 96 LEU A CA 1
ATOM 753 C C . LEU A 1 96 ? 12.481 8.082 -12.858 1.00 88.94 96 LEU A C 1
ATOM 755 O O . LEU A 1 96 ? 12.353 8.811 -11.873 1.00 88.94 96 LEU A O 1
ATOM 759 N N . VAL A 1 97 ? 13.495 7.234 -13.000 1.00 87.12 97 VAL A N 1
ATOM 760 C CA . VAL A 1 97 ? 14.627 7.131 -12.078 1.00 87.12 97 VAL A CA 1
ATOM 761 C C . VAL A 1 97 ? 15.905 7.444 -12.842 1.00 87.12 97 VAL A C 1
ATOM 763 O O . VAL A 1 97 ? 16.243 6.735 -13.784 1.00 87.12 97 VAL A O 1
ATOM 766 N N . VAL A 1 98 ? 16.616 8.485 -12.411 1.00 82.12 98 VAL A N 1
ATOM 767 C CA . VAL A 1 98 ? 17.929 8.882 -12.960 1.00 82.12 98 VAL A CA 1
ATOM 768 C C . VAL A 1 98 ? 19.095 8.523 -12.031 1.00 82.12 98 VAL A C 1
ATOM 770 O O . VAL A 1 98 ? 20.244 8.474 -12.444 1.00 82.12 98 VAL A O 1
ATOM 773 N N . ASP A 1 99 ? 18.815 8.217 -10.759 1.00 71.38 99 ASP A N 1
ATOM 774 C CA . ASP A 1 99 ? 19.847 7.931 -9.757 1.00 71.38 99 ASP A CA 1
ATOM 775 C C . ASP A 1 99 ? 20.245 6.444 -9.727 1.00 71.38 99 ASP A C 1
ATOM 777 O O . ASP A 1 99 ? 19.438 5.563 -9.407 1.00 71.38 99 ASP A O 1
ATOM 781 N N . THR A 1 100 ? 21.529 6.181 -9.974 1.00 61.03 100 THR A N 1
ATOM 782 C CA . THR A 1 100 ? 22.165 4.853 -9.918 1.00 61.03 100 THR A CA 1
ATOM 783 C C . THR A 1 100 ? 22.265 4.279 -8.504 1.00 61.03 100 THR A C 1
ATOM 785 O O . THR A 1 100 ? 22.430 3.069 -8.335 1.00 61.03 100 THR A O 1
ATOM 788 N N . LYS A 1 101 ? 22.109 5.097 -7.453 1.00 64.06 101 LYS A N 1
ATOM 789 C CA . LYS A 1 101 ? 22.236 4.657 -6.050 1.00 64.06 101 LYS A CA 1
ATOM 790 C C . LYS A 1 101 ? 21.054 3.822 -5.543 1.00 64.06 101 LYS A C 1
ATOM 792 O O . LYS A 1 101 ? 21.005 3.498 -4.357 1.00 64.06 101 LYS A O 1
ATOM 797 N N . ASN A 1 102 ? 20.114 3.429 -6.410 1.00 66.38 102 ASN A N 1
ATOM 798 C CA . ASN A 1 102 ? 19.045 2.440 -6.166 1.00 66.38 102 ASN A CA 1
ATOM 799 C C . ASN A 1 102 ? 18.036 2.822 -5.049 1.00 66.38 102 ASN A C 1
ATOM 801 O O . ASN A 1 102 ? 17.036 2.143 -4.832 1.00 66.38 102 ASN A O 1
ATOM 805 N N . PHE A 1 103 ? 18.227 3.938 -4.342 1.00 74.81 103 PHE A N 1
ATOM 806 C CA . PHE A 1 103 ? 17.343 4.357 -3.253 1.00 74.81 103 PHE A CA 1
ATOM 807 C C . PHE A 1 103 ? 15.984 4.854 -3.758 1.00 74.81 103 PHE A C 1
ATOM 809 O O . PHE A 1 103 ? 14.948 4.530 -3.177 1.00 74.81 103 PHE A O 1
ATOM 816 N N . GLN A 1 104 ? 15.972 5.608 -4.861 1.00 79.38 104 GLN A N 1
ATOM 817 C CA . GLN A 1 104 ? 14.731 6.069 -5.490 1.00 79.38 104 GLN A CA 1
ATOM 818 C C . GLN A 1 104 ? 13.912 4.893 -6.032 1.00 79.38 104 GLN A C 1
ATOM 820 O O . GLN A 1 104 ? 12.718 4.796 -5.749 1.00 79.38 104 GLN A O 1
ATOM 825 N N . LEU A 1 105 ? 14.571 3.955 -6.721 1.00 83.25 105 LEU A N 1
ATOM 826 C CA . LEU A 1 105 ? 13.935 2.733 -7.209 1.00 83.25 105 LEU A CA 1
ATOM 827 C C . LEU A 1 105 ? 13.336 1.923 -6.052 1.00 83.25 105 LEU A C 1
ATOM 829 O O . LEU A 1 105 ? 12.172 1.540 -6.114 1.00 83.25 105 LEU A O 1
ATOM 833 N N . GLN A 1 106 ? 14.079 1.730 -4.958 1.00 83.44 106 GLN A N 1
ATOM 834 C CA . GLN A 1 106 ? 13.569 1.030 -3.775 1.00 83.44 106 GLN A CA 1
ATOM 835 C C . GLN A 1 106 ? 12.326 1.695 -3.187 1.00 83.44 106 GLN A C 1
ATOM 837 O O . GLN A 1 106 ? 11.346 1.007 -2.915 1.00 83.44 106 GLN A O 1
ATOM 842 N N . LYS A 1 107 ? 12.327 3.022 -3.030 1.00 85.69 107 LYS A N 1
ATOM 843 C CA . LYS A 1 107 ? 11.155 3.755 -2.533 1.00 85.69 107 LYS A CA 1
ATOM 844 C C . LYS A 1 107 ? 9.939 3.583 -3.432 1.00 85.69 107 LYS A C 1
ATOM 846 O O . LYS A 1 107 ? 8.849 3.316 -2.931 1.00 85.69 107 LYS A O 1
ATOM 851 N N . LEU A 1 108 ? 10.122 3.716 -4.747 1.00 87.38 108 LEU A N 1
ATOM 852 C CA . LEU A 1 108 ? 9.043 3.527 -5.716 1.00 87.38 108 LEU A CA 1
ATOM 853 C C . LEU A 1 108 ? 8.490 2.105 -5.646 1.00 87.38 108 LEU A C 1
ATOM 855 O O . LEU A 1 108 ? 7.278 1.922 -5.578 1.00 87.38 108 LEU A O 1
ATOM 859 N N . LEU A 1 109 ? 9.368 1.106 -5.591 1.00 87.94 109 LEU A N 1
ATOM 860 C CA . LEU A 1 109 ? 8.987 -0.296 -5.477 1.00 87.94 109 LEU A CA 1
ATOM 861 C C . LEU A 1 109 ? 8.230 -0.595 -4.171 1.00 87.94 109 LEU A C 1
ATOM 863 O O . LEU A 1 109 ? 7.195 -1.259 -4.204 1.00 87.94 109 LEU A O 1
ATOM 867 N N . GLU A 1 110 ? 8.679 -0.073 -3.027 1.00 88.31 110 GLU A N 1
ATOM 868 C CA . GLU A 1 110 ? 7.950 -0.215 -1.757 1.00 88.31 110 GLU A CA 1
ATOM 869 C C . GLU A 1 110 ? 6.588 0.490 -1.797 1.00 88.31 110 GLU A C 1
ATOM 871 O O . GLU A 1 110 ? 5.588 -0.061 -1.332 1.00 88.31 110 GLU A O 1
ATOM 876 N N . ARG A 1 111 ? 6.506 1.676 -2.411 1.00 90.06 111 ARG A N 1
ATOM 877 C CA . ARG A 1 111 ? 5.236 2.388 -2.599 1.00 90.06 111 ARG A CA 1
ATOM 878 C C . ARG A 1 111 ? 4.267 1.593 -3.470 1.00 90.06 111 ARG A C 1
ATOM 880 O O . ARG A 1 111 ? 3.093 1.471 -3.124 1.00 90.06 111 ARG A O 1
ATOM 887 N N . LEU A 1 112 ? 4.756 1.014 -4.567 1.00 89.19 112 LEU A N 1
ATOM 888 C CA . LEU A 1 112 ? 3.965 0.148 -5.442 1.00 89.19 112 LEU A CA 1
ATOM 889 C C . LEU A 1 112 ? 3.456 -1.092 -4.707 1.00 89.19 112 LEU A C 1
ATOM 891 O O . LEU A 1 112 ? 2.289 -1.442 -4.861 1.00 89.19 112 LEU A O 1
ATOM 895 N N . ARG A 1 113 ? 4.282 -1.712 -3.857 1.00 89.75 113 ARG A N 1
ATOM 896 C CA . ARG A 1 113 ? 3.849 -2.834 -3.010 1.00 89.75 113 ARG A CA 1
ATOM 897 C C . ARG A 1 113 ? 2.707 -2.444 -2.076 1.00 89.75 113 ARG A C 1
ATOM 899 O O . ARG A 1 113 ? 1.759 -3.208 -1.928 1.00 89.75 113 ARG A O 1
ATOM 906 N N . VAL A 1 114 ? 2.764 -1.259 -1.466 1.00 93.19 114 VAL A N 1
ATOM 907 C CA . VAL A 1 114 ? 1.659 -0.762 -0.630 1.00 93.19 114 VAL A CA 1
ATOM 908 C C . VAL A 1 114 ? 0.397 -0.537 -1.465 1.00 93.19 114 VAL A C 1
ATOM 910 O O . VAL A 1 114 ? -0.674 -0.962 -1.041 1.00 93.19 114 VAL A O 1
ATOM 913 N N . HIS A 1 115 ? 0.499 0.068 -2.653 1.00 91.75 115 HIS A N 1
ATOM 914 C CA . HIS A 1 115 ? -0.651 0.216 -3.558 1.00 91.75 115 HIS A CA 1
ATOM 915 C C . HIS A 1 115 ? -1.278 -1.133 -3.917 1.00 91.75 115 HIS A C 1
ATOM 917 O O . HIS A 1 115 ? -2.490 -1.290 -3.807 1.00 91.75 115 HIS A O 1
ATOM 923 N N . GLN A 1 116 ? -0.456 -2.120 -4.272 1.00 90.25 116 GLN A N 1
ATOM 924 C CA . GLN A 1 116 ? -0.922 -3.476 -4.555 1.00 90.25 116 GLN A CA 1
ATOM 925 C C . GLN A 1 116 ? -1.617 -4.106 -3.350 1.00 90.25 116 GLN A C 1
ATOM 927 O O . GLN A 1 116 ? -2.666 -4.715 -3.507 1.00 90.25 116 GLN A O 1
ATOM 932 N N . ALA A 1 117 ? -1.072 -3.936 -2.145 1.00 94.06 117 ALA A N 1
ATOM 933 C CA . ALA A 1 117 ? -1.697 -4.448 -0.930 1.00 94.06 117 ALA A CA 1
ATOM 934 C C . ALA A 1 117 ? -3.051 -3.778 -0.639 1.00 94.06 117 ALA A C 1
ATOM 936 O O . ALA A 1 117 ? -3.944 -4.429 -0.108 1.00 94.06 117 ALA A O 1
ATOM 937 N N . ILE A 1 118 ? -3.218 -2.501 -1.003 1.00 94.50 118 ILE A N 1
ATOM 938 C CA . ILE A 1 118 ? -4.503 -1.791 -0.913 1.00 94.50 118 ILE A CA 1
ATOM 939 C C . ILE A 1 118 ? -5.502 -2.347 -1.933 1.00 94.50 118 ILE A C 1
ATOM 941 O O . ILE A 1 118 ? -6.638 -2.630 -1.566 1.00 94.50 118 ILE A O 1
ATOM 945 N N . GLU A 1 119 ? -5.090 -2.524 -3.187 1.00 92.25 119 GLU A N 1
ATOM 946 C CA . GLU A 1 119 ? -5.946 -3.060 -4.257 1.00 92.25 119 GLU A CA 1
ATOM 947 C C . GLU A 1 119 ? -6.326 -4.527 -4.037 1.00 92.25 119 GLU A C 1
ATOM 949 O O . GLU A 1 119 ? -7.418 -4.945 -4.408 1.00 92.25 119 GLU A O 1
ATOM 954 N N . ALA A 1 120 ? -5.442 -5.302 -3.408 1.00 94.12 120 ALA A N 1
ATOM 955 C CA . ALA A 1 120 ? -5.663 -6.709 -3.098 1.00 94.12 120 ALA A CA 1
ATOM 956 C C . ALA A 1 120 ? -6.588 -6.935 -1.890 1.00 94.12 120 ALA A C 1
ATOM 958 O O . ALA A 1 120 ? -6.889 -8.087 -1.575 1.00 94.12 120 ALA A O 1
ATOM 959 N N . LEU A 1 121 ? -7.038 -5.875 -1.204 1.00 95.62 121 LEU A N 1
ATOM 960 C CA . LEU A 1 121 ? -7.988 -6.005 -0.101 1.00 95.62 121 LEU A CA 1
ATOM 961 C C . LEU A 1 121 ? -9.287 -6.638 -0.601 1.00 95.62 121 LEU A C 1
ATOM 963 O O . LEU A 1 121 ? -10.014 -6.068 -1.415 1.00 95.62 121 LEU A O 1
ATOM 967 N N . SER A 1 122 ? -9.621 -7.801 -0.052 1.00 95.81 122 SER A N 1
ATOM 968 C CA . SER A 1 122 ? -10.889 -8.454 -0.357 1.00 95.81 122 SER A CA 1
ATOM 969 C C . SER A 1 122 ? -12.076 -7.647 0.192 1.00 95.81 122 SER A C 1
ATOM 971 O O . SER A 1 122 ? -11.944 -6.938 1.199 1.00 95.81 122 SER A O 1
ATOM 973 N N . PRO A 1 123 ? -13.289 -7.814 -0.369 1.00 96.25 123 PRO A N 1
ATOM 974 C CA . PRO A 1 123 ? -14.490 -7.166 0.163 1.00 96.25 123 PRO A CA 1
ATOM 975 C C . PRO A 1 123 ? -14.729 -7.460 1.654 1.00 96.25 123 PRO A C 1
ATOM 977 O O . PRO A 1 123 ? -15.163 -6.593 2.413 1.00 96.25 123 PRO A O 1
ATOM 980 N N . ALA A 1 124 ? -14.398 -8.674 2.107 1.00 93.88 124 ALA A N 1
ATOM 981 C CA . ALA A 1 124 ? -14.531 -9.069 3.507 1.00 93.88 124 ALA A CA 1
ATOM 982 C C . ALA A 1 124 ? -13.534 -8.340 4.424 1.00 93.88 124 ALA A C 1
ATOM 984 O O . ALA A 1 124 ? -13.870 -7.990 5.558 1.00 93.88 124 ALA A O 1
ATOM 985 N N . GLU A 1 125 ? -12.308 -8.111 3.961 1.00 95.69 125 GLU A N 1
ATOM 986 C CA . GLU A 1 125 ? -11.293 -7.351 4.693 1.00 95.69 125 GLU A CA 1
ATOM 987 C C . GLU A 1 125 ? -11.628 -5.867 4.739 1.00 95.69 125 GLU A C 1
ATOM 989 O O . GLU A 1 125 ? -11.544 -5.257 5.808 1.00 95.69 125 GLU A O 1
ATOM 994 N N . LEU A 1 126 ? -12.102 -5.311 3.623 1.00 95.75 126 LEU A N 1
ATOM 995 C CA . LEU A 1 126 ? -12.583 -3.938 3.566 1.00 95.75 126 LEU A CA 1
ATOM 996 C C . LEU A 1 126 ? -13.742 -3.720 4.546 1.00 95.75 126 LEU A C 1
ATOM 998 O O . LEU A 1 126 ? -13.724 -2.761 5.315 1.00 95.75 126 LEU A O 1
ATOM 1002 N N . LEU A 1 127 ? -14.690 -4.661 4.621 1.00 92.94 127 LEU A N 1
ATOM 1003 C CA . LEU A 1 127 ? -15.790 -4.606 5.586 1.00 92.94 127 LEU A CA 1
ATOM 1004 C C . LEU A 1 127 ? -15.298 -4.667 7.043 1.00 92.94 127 LEU A C 1
ATOM 1006 O O . LEU A 1 127 ? -15.850 -3.989 7.913 1.00 92.94 127 LEU A O 1
ATOM 1010 N N . LYS A 1 128 ? -14.257 -5.459 7.343 1.00 93.06 128 LYS A N 1
ATOM 1011 C CA . LYS A 1 128 ? -13.634 -5.482 8.683 1.00 93.06 128 LYS A CA 1
ATOM 1012 C C . LYS A 1 128 ? -13.016 -4.124 9.023 1.00 93.06 128 LYS A C 1
ATOM 1014 O O . LYS A 1 128 ? -13.239 -3.623 10.127 1.00 93.06 128 LYS A O 1
ATOM 1019 N N . LEU A 1 129 ? -12.278 -3.530 8.084 1.00 96.06 129 LEU A N 1
ATOM 1020 C CA . LEU A 1 129 ? -11.655 -2.215 8.245 1.00 96.06 129 LEU A CA 1
ATOM 1021 C C . LEU A 1 129 ? -12.708 -1.118 8.426 1.00 96.06 129 LEU A C 1
ATOM 1023 O O . LEU A 1 129 ? -12.589 -0.323 9.354 1.00 96.06 129 LEU A O 1
ATOM 1027 N N . GLN A 1 130 ? -13.773 -1.134 7.622 1.00 96.50 130 GLN A N 1
ATOM 1028 C CA . GLN A 1 130 ? -14.906 -0.215 7.734 1.00 96.50 130 GLN A CA 1
ATOM 1029 C C . GLN A 1 130 ? -15.575 -0.314 9.105 1.00 96.50 130 GLN A C 1
ATOM 1031 O O . GLN A 1 130 ? -15.740 0.701 9.778 1.00 96.50 130 GLN A O 1
ATOM 1036 N N . LYS A 1 131 ? -15.937 -1.525 9.554 1.00 89.31 131 LYS A N 1
ATOM 1037 C CA . LYS A 1 131 ? -16.574 -1.726 10.867 1.00 89.31 131 LYS A CA 1
ATOM 1038 C C . LYS A 1 131 ? -15.693 -1.208 11.999 1.00 89.31 131 LYS A C 1
ATOM 1040 O O . LYS A 1 131 ? -16.190 -0.567 12.923 1.00 89.31 131 LYS A O 1
ATOM 1045 N N . PHE A 1 132 ? -14.387 -1.457 11.917 1.00 92.88 132 PHE A N 1
ATOM 1046 C CA . PHE A 1 132 ? -13.439 -0.932 12.889 1.00 92.88 132 PHE A CA 1
ATOM 1047 C C . PHE A 1 132 ? -13.365 0.600 12.846 1.00 92.88 132 PHE A C 1
ATOM 1049 O O . PHE A 1 132 ? -13.469 1.241 13.888 1.00 92.88 132 PHE A O 1
ATOM 1056 N N . ALA A 1 133 ? -13.226 1.195 11.660 1.00 95.19 133 ALA A N 1
ATOM 1057 C CA . ALA A 1 133 ? -13.161 2.642 11.485 1.00 95.19 133 ALA A CA 1
ATOM 1058 C C . ALA A 1 133 ? -14.433 3.334 11.993 1.00 95.19 133 ALA A C 1
ATOM 1060 O O . ALA A 1 133 ? -14.341 4.282 12.767 1.00 95.19 133 ALA A O 1
ATOM 1061 N N . ALA A 1 134 ? -15.611 2.815 11.639 1.00 90.00 134 ALA A N 1
ATOM 1062 C CA . ALA A 1 134 ? -16.901 3.333 12.084 1.00 90.00 134 ALA A CA 1
ATOM 1063 C C . ALA A 1 134 ? -17.038 3.286 13.609 1.00 90.00 134 ALA A C 1
ATOM 1065 O O . ALA A 1 134 ? -17.392 4.290 14.221 1.00 90.00 134 ALA A O 1
ATOM 1066 N N . PHE A 1 135 ? -16.660 2.166 14.234 1.00 88.00 135 PHE A N 1
ATOM 1067 C CA . PHE A 1 135 ? -16.628 2.056 15.693 1.00 88.00 135 PHE A CA 1
ATOM 1068 C C . PHE A 1 135 ? -15.704 3.105 16.331 1.00 88.00 135 PHE A C 1
ATOM 1070 O O . PHE A 1 135 ? -16.045 3.711 17.346 1.00 88.00 135 PHE A O 1
ATOM 1077 N N . ARG A 1 136 ? -14.536 3.362 15.726 1.00 89.81 136 ARG A N 1
ATOM 1078 C CA . ARG A 1 136 ? -13.601 4.385 16.216 1.00 89.81 136 ARG A CA 1
ATOM 1079 C C . ARG A 1 136 ? -14.169 5.792 16.084 1.00 89.81 136 ARG A C 1
ATOM 1081 O O . ARG A 1 136 ? -14.073 6.541 17.046 1.00 89.81 136 ARG A O 1
ATOM 1088 N N . ILE A 1 137 ? -14.759 6.134 14.941 1.00 91.00 137 ILE A N 1
ATOM 1089 C CA . ILE A 1 137 ? -15.400 7.437 14.717 1.00 91.00 137 ILE A CA 1
ATOM 1090 C C . ILE A 1 137 ? -16.550 7.653 15.701 1.00 91.00 137 ILE A C 1
ATOM 1092 O O . ILE A 1 137 ? -16.618 8.699 16.337 1.00 91.00 137 ILE A O 1
ATOM 1096 N N . GLN A 1 138 ? -17.389 6.638 15.914 1.00 83.88 138 GLN A N 1
ATOM 1097 C CA . GLN A 1 138 ? -18.473 6.712 16.890 1.00 83.88 138 GLN A CA 1
ATOM 1098 C C . GLN A 1 138 ? -17.943 6.981 18.308 1.00 83.88 138 GLN A C 1
ATOM 1100 O O . GLN A 1 138 ? -18.476 7.834 19.010 1.00 83.88 138 GLN A O 1
ATOM 1105 N N . GLY A 1 139 ? -16.855 6.315 18.709 1.00 79.31 139 GLY A N 1
ATOM 1106 C CA . GLY A 1 139 ? -16.205 6.543 20.005 1.00 79.31 139 GLY A CA 1
ATOM 1107 C C . GLY A 1 139 ? -15.464 7.883 20.136 1.00 79.31 139 GLY A C 1
ATOM 1108 O O . GLY A 1 139 ? -15.063 8.249 21.241 1.00 79.31 139 GLY A O 1
ATOM 1109 N N . LEU A 1 140 ? -15.250 8.616 19.038 1.00 83.62 140 LEU A N 1
ATOM 1110 C CA . LEU A 1 140 ? -14.686 9.968 19.067 1.00 83.62 140 LEU A CA 1
ATOM 1111 C C . LEU A 1 140 ? -15.753 11.038 19.344 1.00 83.62 140 LEU A C 1
ATOM 1113 O O . LEU A 1 140 ? -15.412 12.090 19.890 1.00 83.62 140 LEU A O 1
ATOM 1117 N N . GLY A 1 141 ? -17.021 10.794 18.996 1.00 83.19 141 GLY A N 1
ATOM 1118 C CA . GLY A 1 141 ? -18.089 11.789 19.132 1.00 83.19 141 GLY A CA 1
ATOM 1119 C C . GLY A 1 141 ? -17.704 13.117 18.469 1.00 83.19 141 GLY A C 1
ATOM 1120 O O . GLY A 1 141 ? -17.205 13.130 17.345 1.00 83.19 141 GLY A O 1
ATOM 1121 N N . ARG A 1 142 ? -17.839 14.234 19.198 1.00 78.25 142 ARG A N 1
ATOM 1122 C CA . ARG A 1 142 ? -17.461 15.579 18.717 1.00 78.25 142 ARG A CA 1
ATOM 1123 C C . ARG A 1 142 ? -16.001 15.688 18.268 1.00 78.25 142 ARG A C 1
ATOM 1125 O O . ARG A 1 142 ? -15.706 16.403 17.318 1.00 78.25 142 ARG A O 1
ATOM 1132 N N . THR A 1 143 ? -15.091 14.917 18.870 1.00 82.12 143 THR A N 1
ATOM 1133 C CA . THR A 1 143 ? -13.665 14.950 18.491 1.00 82.12 143 THR A CA 1
ATOM 1134 C C . THR A 1 143 ? -13.392 14.414 17.082 1.00 82.12 143 THR A C 1
ATOM 1136 O O . THR A 1 143 ? -12.298 14.614 16.544 1.00 82.12 143 THR A O 1
ATOM 1139 N N . ALA A 1 144 ? -14.375 13.755 16.456 1.00 83.62 144 ALA A N 1
ATOM 1140 C CA . ALA A 1 144 ? -14.302 13.400 15.047 1.00 83.62 144 ALA A CA 1
ATOM 1141 C C . ALA A 1 144 ? -14.304 14.646 14.141 1.00 83.62 144 ALA A C 1
ATOM 1143 O O . ALA A 1 144 ? -13.677 14.590 13.085 1.00 83.62 144 ALA A O 1
ATOM 1144 N N . CYS A 1 145 ? -14.909 15.768 14.565 1.00 83.62 145 CYS A N 1
ATOM 1145 C CA . CYS A 1 145 ? -15.089 16.999 13.776 1.00 83.62 145 CYS A CA 1
ATOM 1146 C C . CYS A 1 145 ? -15.685 16.717 12.387 1.00 83.62 145 CYS A C 1
ATOM 1148 O O . CYS A 1 145 ? -15.037 16.978 11.376 1.00 83.62 145 CYS A O 1
ATOM 1150 N N . GLY A 1 146 ? -16.852 16.069 12.335 1.00 83.44 146 GLY A N 1
ATOM 1151 C CA . GLY A 1 146 ? -17.521 15.717 11.075 1.00 83.44 146 GLY A CA 1
ATOM 1152 C C . GLY A 1 146 ? -16.843 14.616 10.246 1.00 83.44 146 GLY A C 1
ATOM 1153 O O . GLY A 1 146 ? -17.418 14.159 9.263 1.00 83.44 146 GLY A O 1
ATOM 1154 N N . ARG A 1 147 ? -15.652 14.136 10.637 1.00 90.06 147 ARG A N 1
ATOM 1155 C CA . ARG A 1 147 ? -14.954 13.063 9.915 1.00 90.06 147 ARG A CA 1
ATOM 1156 C C . ARG A 1 147 ? -15.703 11.742 10.020 1.00 90.06 147 ARG A C 1
ATOM 1158 O O . ARG A 1 147 ? -16.176 11.340 11.084 1.00 90.06 147 ARG A O 1
ATOM 1165 N N . THR A 1 148 ? -15.712 11.029 8.911 1.00 93.75 148 THR A N 1
ATOM 1166 C CA . THR A 1 148 ? -16.372 9.748 8.714 1.00 93.75 148 THR A CA 1
ATOM 1167 C C . THR A 1 148 ? -15.392 8.581 8.837 1.00 93.75 148 THR A C 1
ATOM 1169 O O . THR A 1 148 ? -14.174 8.732 8.975 1.00 93.75 148 THR A O 1
ATOM 1172 N N . TRP A 1 149 ? -15.929 7.362 8.778 1.00 92.62 149 TRP A N 1
ATOM 1173 C CA . TRP A 1 149 ? -15.112 6.150 8.750 1.00 92.62 149 TRP A CA 1
ATOM 1174 C C . TRP A 1 149 ? -14.236 6.073 7.490 1.00 92.62 149 TRP A C 1
ATOM 1176 O O . TRP A 1 149 ? -13.147 5.499 7.550 1.00 92.62 149 TRP A O 1
ATOM 1186 N N . VAL A 1 150 ? -14.698 6.663 6.379 1.00 96.81 150 VAL A N 1
ATOM 1187 C CA . VAL A 1 150 ? -13.970 6.723 5.106 1.00 96.81 150 VAL A CA 1
ATOM 1188 C C . VAL A 1 150 ? -12.711 7.560 5.284 1.00 96.81 150 VAL A C 1
ATOM 1190 O O . VAL A 1 150 ? -11.627 7.090 4.951 1.00 96.81 150 VAL A O 1
ATOM 1193 N N . ASP A 1 151 ? -12.834 8.732 5.912 1.00 96.44 151 ASP A N 1
ATOM 1194 C CA . ASP A 1 151 ? -11.709 9.642 6.156 1.00 96.44 151 ASP A CA 1
ATOM 1195 C C . ASP A 1 151 ? -10.623 8.980 7.004 1.00 96.44 151 ASP A C 1
ATOM 1197 O O . ASP A 1 151 ? -9.430 9.099 6.729 1.00 96.44 151 ASP A O 1
ATOM 1201 N N . LEU A 1 152 ? -11.024 8.224 8.031 1.00 96.88 152 LEU A N 1
ATOM 1202 C CA . LEU A 1 152 ? -10.075 7.518 8.888 1.00 96.88 152 LEU A CA 1
ATOM 1203 C C . LEU A 1 152 ? -9.336 6.398 8.144 1.00 96.88 152 LEU A C 1
ATOM 1205 O O . LEU A 1 152 ? -8.133 6.213 8.355 1.00 96.88 152 LEU A O 1
ATOM 1209 N N . LEU A 1 153 ? -10.040 5.647 7.293 1.00 97.50 153 LEU A N 1
ATOM 1210 C CA . LEU A 1 153 ? -9.435 4.582 6.497 1.00 97.50 153 LEU A CA 1
ATOM 1211 C C . LEU A 1 153 ? -8.507 5.150 5.415 1.00 97.50 153 LEU A C 1
ATOM 1213 O O . LEU A 1 153 ? -7.373 4.683 5.289 1.00 97.50 153 LEU A O 1
ATOM 1217 N N . GLN A 1 154 ? -8.948 6.175 4.686 1.00 96.81 154 GLN A N 1
ATOM 1218 C CA . GLN A 1 154 ? -8.145 6.838 3.659 1.00 96.81 154 GLN A CA 1
ATOM 1219 C C . GLN A 1 154 ? -6.902 7.499 4.259 1.00 96.81 154 GLN A C 1
ATOM 1221 O O . GLN A 1 154 ? -5.804 7.309 3.742 1.00 96.81 154 GLN A O 1
ATOM 1226 N N . GLU A 1 155 ? -7.016 8.173 5.408 1.00 97.06 155 GLU A N 1
ATOM 1227 C CA . GLU A 1 155 ? -5.853 8.732 6.107 1.00 97.06 155 GLU A CA 1
ATOM 1228 C C . GLU A 1 155 ? -4.881 7.620 6.543 1.00 97.06 155 GLU A C 1
ATOM 1230 O O . GLU A 1 155 ? -3.663 7.784 6.469 1.00 97.06 155 GLU A O 1
ATOM 1235 N N . ALA A 1 156 ? -5.376 6.451 6.964 1.00 97.50 156 ALA A N 1
ATOM 1236 C CA . ALA A 1 156 ? -4.514 5.314 7.291 1.00 97.50 156 ALA A CA 1
ATOM 1237 C C . ALA A 1 156 ? -3.778 4.751 6.062 1.00 97.50 156 ALA A C 1
ATOM 1239 O O . ALA A 1 156 ? -2.583 4.443 6.160 1.00 97.50 156 ALA A O 1
ATOM 1240 N N . GLN A 1 157 ? -4.453 4.654 4.915 1.00 97.19 157 GLN A N 1
ATOM 1241 C CA . GLN A 1 157 ? -3.850 4.255 3.639 1.00 97.19 157 GLN A CA 1
ATOM 1242 C C . GLN A 1 157 ? -2.808 5.284 3.178 1.00 97.19 157 GLN A C 1
ATOM 1244 O O . GLN A 1 157 ? -1.657 4.918 2.939 1.00 97.19 157 GLN A O 1
ATOM 1249 N N . LEU A 1 158 ? -3.158 6.573 3.175 1.00 95.62 158 LEU A N 1
ATOM 1250 C CA . LEU A 1 158 ? -2.274 7.681 2.808 1.00 95.62 158 LEU A CA 1
ATOM 1251 C C . LEU A 1 158 ? -1.020 7.720 3.685 1.00 95.62 158 LEU A C 1
ATOM 1253 O O . LEU A 1 158 ? 0.102 7.778 3.184 1.00 95.62 158 LEU A O 1
ATOM 1257 N N . ARG A 1 159 ? -1.175 7.615 5.010 1.00 95.25 159 ARG A N 1
ATOM 1258 C CA . ARG A 1 159 ? -0.031 7.565 5.934 1.00 95.25 159 ARG A CA 1
ATOM 1259 C C . ARG A 1 159 ? 0.852 6.354 5.688 1.00 95.25 159 ARG A C 1
ATOM 1261 O O . ARG A 1 159 ? 2.058 6.450 5.908 1.00 95.25 159 ARG A O 1
ATOM 1268 N N . THR A 1 160 ? 0.276 5.234 5.265 1.00 96.31 160 THR A N 1
ATOM 1269 C CA . THR A 1 160 ? 1.042 4.030 4.932 1.00 96.31 160 THR A CA 1
ATOM 1270 C C . THR A 1 160 ? 1.825 4.210 3.633 1.00 96.31 160 THR A C 1
ATOM 1272 O O . THR A 1 160 ? 3.007 3.879 3.603 1.00 96.31 160 THR A O 1
ATOM 1275 N N . LEU A 1 161 ? 1.225 4.832 2.614 1.00 93.75 161 LEU A N 1
ATOM 1276 C CA . LEU A 1 161 ? 1.903 5.200 1.366 1.00 93.75 161 LEU A CA 1
ATOM 1277 C C . LEU A 1 161 ? 3.073 6.160 1.611 1.00 93.75 161 LEU A C 1
ATOM 1279 O O . LEU A 1 161 ? 4.194 5.876 1.202 1.00 93.75 161 LEU A O 1
ATOM 1283 N N . ILE A 1 162 ? 2.856 7.232 2.380 1.00 90.19 162 ILE A N 1
ATOM 1284 C CA . ILE A 1 162 ? 3.933 8.148 2.798 1.00 90.19 162 ILE A CA 1
ATOM 1285 C C . ILE A 1 162 ? 5.011 7.385 3.585 1.00 90.19 162 ILE A C 1
ATOM 1287 O O . ILE A 1 162 ? 6.200 7.669 3.466 1.00 90.19 162 ILE A O 1
ATOM 1291 N N . GLY A 1 163 ? 4.605 6.394 4.383 1.00 91.06 163 GLY A N 1
ATOM 1292 C CA . GLY A 1 163 ? 5.496 5.553 5.178 1.00 91.06 163 GLY A CA 1
ATOM 1293 C C . GLY A 1 163 ? 6.419 4.651 4.360 1.00 91.06 163 GLY A C 1
ATOM 1294 O O . GLY A 1 163 ? 7.474 4.281 4.874 1.00 91.06 163 GLY A O 1
ATOM 1295 N N . ALA A 1 164 ? 6.047 4.329 3.117 1.00 88.56 164 ALA A N 1
ATOM 1296 C CA . ALA A 1 164 ? 6.900 3.603 2.178 1.00 88.56 164 ALA A CA 1
ATOM 1297 C C . ALA A 1 164 ? 8.080 4.461 1.690 1.00 88.56 164 ALA A C 1
ATOM 1299 O O . ALA A 1 164 ? 9.154 3.939 1.406 1.00 88.56 164 ALA A O 1
ATOM 1300 N N . GLU A 1 165 ? 7.907 5.786 1.647 1.00 83.81 165 GLU A N 1
ATOM 1301 C CA . GLU A 1 165 ? 8.952 6.730 1.238 1.00 83.81 165 GLU A CA 1
ATOM 1302 C C . GLU A 1 165 ? 9.725 7.317 2.429 1.00 83.81 165 GLU A C 1
ATOM 1304 O O . GLU A 1 165 ? 10.931 7.571 2.340 1.00 83.81 165 GLU A O 1
ATOM 1309 N N . SER A 1 166 ? 9.033 7.578 3.542 1.00 79.75 166 SER A N 1
ATOM 1310 C CA . SER A 1 166 ? 9.586 8.220 4.734 1.00 79.75 166 SER A CA 1
ATOM 1311 C C . SER A 1 166 ? 8.902 7.738 6.013 1.00 79.75 166 SER A C 1
ATOM 1313 O O . SER A 1 166 ? 7.754 8.074 6.315 1.00 79.75 166 SER A O 1
ATOM 1315 N N . THR A 1 167 ? 9.665 7.029 6.843 1.00 76.88 167 THR A N 1
ATOM 1316 C CA . THR A 1 167 ? 9.208 6.538 8.152 1.00 76.88 167 THR A CA 1
ATOM 1317 C C . THR A 1 167 ? 8.964 7.658 9.169 1.00 76.88 167 THR A C 1
ATOM 1319 O O . THR A 1 167 ? 8.203 7.467 10.113 1.00 76.88 167 THR A O 1
ATOM 1322 N N . ILE A 1 168 ? 9.572 8.833 8.965 1.00 78.75 168 ILE A N 1
ATOM 1323 C CA . ILE A 1 168 ? 9.414 10.013 9.827 1.00 78.75 168 ILE A CA 1
ATOM 1324 C C . ILE A 1 168 ? 8.058 10.686 9.576 1.00 78.75 168 ILE A C 1
ATOM 1326 O O . ILE A 1 168 ? 7.382 11.099 10.517 1.00 78.75 168 ILE A O 1
ATOM 1330 N N . LYS A 1 169 ? 7.656 10.803 8.304 1.00 80.81 169 LYS A N 1
ATOM 1331 C CA . LYS A 1 169 ? 6.430 11.514 7.897 1.00 80.81 169 LYS A CA 1
ATOM 1332 C C . LYS A 1 169 ? 5.191 10.608 7.862 1.00 80.81 169 LYS A C 1
ATOM 1334 O O . LYS A 1 169 ? 4.066 11.098 8.009 1.00 80.81 169 LYS A O 1
ATOM 1339 N N . GLY A 1 170 ? 5.389 9.305 7.664 1.00 89.38 170 GLY A N 1
ATOM 1340 C CA . GLY A 1 170 ? 4.325 8.320 7.482 1.00 89.38 170 GLY A CA 1
ATOM 1341 C C . GLY A 1 170 ? 4.364 7.156 8.472 1.00 89.38 170 GLY A C 1
ATOM 1342 O O . GLY A 1 170 ? 4.902 7.243 9.574 1.00 89.38 170 GLY A O 1
ATOM 1343 N N . ARG A 1 171 ? 3.730 6.048 8.087 1.00 91.00 171 ARG A N 1
ATOM 1344 C CA . ARG A 1 171 ? 3.635 4.806 8.861 1.00 91.00 171 ARG A CA 1
ATOM 1345 C C . ARG A 1 171 ? 4.163 3.649 8.031 1.00 91.00 171 ARG A C 1
ATOM 1347 O O . ARG A 1 171 ? 3.449 3.113 7.194 1.00 91.00 171 ARG A O 1
ATOM 1354 N N . HIS A 1 172 ? 5.403 3.257 8.284 1.00 92.31 172 HIS A N 1
ATOM 1355 C CA . HIS A 1 172 ? 6.015 2.125 7.597 1.00 92.31 172 HIS A CA 1
ATOM 1356 C C . HIS A 1 172 ? 5.267 0.820 7.896 1.00 92.31 172 HIS A C 1
ATOM 1358 O O . HIS A 1 172 ? 5.043 0.481 9.063 1.00 92.31 172 HIS A O 1
ATOM 1364 N N . TRP A 1 173 ? 4.915 0.073 6.851 1.00 94.31 173 TRP A N 1
ATOM 1365 C CA . TRP A 1 173 ? 4.314 -1.247 6.989 1.00 94.31 173 TRP A CA 1
ATOM 1366 C C . TRP A 1 173 ? 5.394 -2.315 7.182 1.00 94.31 173 TRP A C 1
ATOM 1368 O O . TRP A 1 173 ? 6.237 -2.548 6.321 1.00 94.31 173 TRP A O 1
ATOM 1378 N N . ASN A 1 174 ? 5.387 -2.973 8.344 1.00 89.62 174 ASN A N 1
ATOM 1379 C CA . ASN A 1 174 ? 6.218 -4.152 8.564 1.00 89.62 174 ASN A CA 1
ATOM 1380 C C . ASN A 1 174 ? 5.596 -5.358 7.847 1.00 89.62 174 ASN A C 1
ATOM 1382 O O . ASN A 1 174 ? 4.526 -5.809 8.246 1.00 89.62 174 ASN A O 1
ATOM 1386 N N . LYS A 1 175 ? 6.304 -5.905 6.855 1.00 84.81 175 LYS A N 1
ATOM 1387 C CA . LYS A 1 175 ? 5.868 -7.031 6.009 1.00 84.81 175 LYS A CA 1
ATOM 1388 C C . LYS A 1 175 ? 5.559 -8.318 6.785 1.00 84.81 175 LYS A C 1
ATOM 1390 O O . LYS A 1 175 ? 4.795 -9.146 6.310 1.00 84.81 175 LYS A O 1
ATOM 1395 N N . ASN A 1 176 ? 6.083 -8.460 8.003 1.00 87.50 176 ASN A N 1
ATOM 1396 C CA . ASN A 1 176 ? 5.761 -9.584 8.891 1.00 87.50 176 ASN A CA 1
ATOM 1397 C C . ASN A 1 176 ? 4.385 -9.439 9.568 1.00 87.50 176 ASN A C 1
ATOM 1399 O O . ASN A 1 176 ? 3.958 -10.311 10.325 1.00 87.50 176 ASN A O 1
ATOM 1403 N N . VAL A 1 177 ? 3.711 -8.307 9.369 1.00 90.00 177 VAL A N 1
ATOM 1404 C CA . VAL A 1 177 ? 2.383 -8.020 9.902 1.00 90.00 177 VAL A CA 1
ATOM 1405 C C . VAL A 1 177 ? 1.404 -8.005 8.742 1.00 90.00 177 VAL A C 1
ATOM 1407 O O . VAL A 1 177 ? 1.602 -7.279 7.776 1.00 90.00 177 VAL A O 1
ATOM 1410 N N . ASP A 1 178 ? 0.319 -8.760 8.877 1.00 93.25 178 ASP A N 1
ATOM 1411 C CA . ASP A 1 178 ? -0.820 -8.702 7.962 1.00 93.25 178 ASP A CA 1
ATOM 1412 C C . ASP A 1 178 ? -1.272 -7.250 7.682 1.00 93.25 178 ASP A C 1
ATOM 1414 O O . ASP A 1 178 ? -1.309 -6.405 8.587 1.00 93.25 178 ASP A O 1
ATOM 1418 N N . PHE A 1 179 ? -1.616 -6.954 6.427 1.00 95.56 179 PHE A N 1
ATOM 1419 C CA . PHE A 1 179 ? -1.886 -5.587 5.985 1.00 95.56 179 PHE A CA 1
ATOM 1420 C C . PHE A 1 179 ? -3.140 -4.999 6.644 1.00 95.56 179 PHE A C 1
ATOM 1422 O O . PHE A 1 179 ? -3.131 -3.848 7.092 1.00 95.56 179 PHE A O 1
ATOM 1429 N N . VAL A 1 180 ? -4.193 -5.804 6.816 1.00 95.81 180 VAL A N 1
ATOM 1430 C CA . VAL A 1 180 ? -5.422 -5.392 7.516 1.00 95.81 180 VAL A CA 1
ATOM 1431 C C . VAL A 1 180 ? -5.112 -5.042 8.971 1.00 95.81 180 VAL A C 1
ATOM 1433 O O . VAL A 1 180 ? -5.570 -4.017 9.493 1.00 95.81 180 VAL A O 1
ATOM 1436 N N . ARG A 1 181 ? -4.282 -5.850 9.638 1.00 94.31 181 ARG A N 1
ATOM 1437 C CA . ARG A 1 181 ? -3.811 -5.575 11.001 1.00 94.31 181 ARG A CA 1
ATOM 1438 C C . ARG A 1 181 ? -2.967 -4.302 11.077 1.00 94.31 181 ARG A C 1
ATOM 1440 O O . ARG A 1 181 ? -3.126 -3.538 12.035 1.00 94.31 181 ARG A O 1
ATOM 1447 N N . HIS A 1 182 ? -2.101 -4.055 10.096 1.00 96.75 182 HIS A N 1
ATOM 1448 C CA . HIS A 1 182 ? -1.335 -2.810 9.994 1.00 96.75 182 HIS A CA 1
ATOM 1449 C C . HIS A 1 182 ? -2.262 -1.591 9.882 1.00 96.75 182 HIS A C 1
ATOM 1451 O O . HIS A 1 182 ? -2.163 -0.678 10.707 1.00 96.75 182 HIS A O 1
ATOM 1457 N N . LEU A 1 183 ? -3.222 -1.608 8.950 1.00 97.31 183 LEU A N 1
ATOM 1458 C CA . LEU A 1 183 ? -4.186 -0.516 8.767 1.00 97.31 183 LEU A CA 1
ATOM 1459 C C . LEU A 1 183 ? -5.058 -0.297 10.010 1.00 97.31 183 LEU A C 1
ATOM 1461 O O . LEU A 1 183 ? -5.275 0.842 10.421 1.00 97.31 183 LEU A O 1
ATOM 1465 N N . THR A 1 184 ? -5.477 -1.371 10.682 1.00 94.94 184 THR A N 1
ATOM 1466 C CA . THR A 1 184 ? -6.200 -1.295 11.965 1.00 94.94 184 THR A CA 1
ATOM 1467 C C . THR A 1 184 ? -5.384 -0.545 13.024 1.00 94.94 184 THR A C 1
ATOM 1469 O O . THR A 1 184 ? -5.891 0.356 13.698 1.00 94.94 184 THR A O 1
ATOM 1472 N N . GLY A 1 185 ? -4.091 -0.862 13.149 1.00 90.31 185 GLY A N 1
ATOM 1473 C CA . GLY A 1 185 ? -3.177 -0.163 14.056 1.00 90.31 185 GLY A CA 1
ATOM 1474 C C . GLY A 1 185 ? -2.931 1.298 13.662 1.00 90.31 185 GLY A C 1
ATOM 1475 O O . GLY A 1 185 ? -2.859 2.175 14.532 1.00 90.31 185 GLY A O 1
ATOM 1476 N N . ALA A 1 186 ? -2.845 1.583 12.361 1.00 95.38 186 ALA A N 1
ATOM 1477 C CA . ALA A 1 186 ? -2.719 2.940 11.843 1.00 95.38 186 ALA A CA 1
ATOM 1478 C C . ALA A 1 186 ? -3.956 3.785 12.189 1.00 95.38 186 ALA A C 1
ATOM 1480 O O . ALA A 1 186 ? -3.800 4.836 12.816 1.00 95.38 186 ALA A O 1
ATOM 1481 N N . MET A 1 187 ? -5.164 3.293 11.889 1.00 96.88 187 MET A N 1
ATOM 1482 C CA . MET A 1 187 ? -6.440 3.941 12.225 1.00 96.88 187 MET A CA 1
ATOM 1483 C C . MET A 1 187 ? -6.588 4.174 13.731 1.00 96.88 187 MET A C 1
ATOM 1485 O O . MET A 1 187 ? -6.980 5.260 14.164 1.00 96.88 187 MET A O 1
ATOM 1489 N N . LEU A 1 188 ? -6.213 3.191 14.557 1.00 93.19 188 LEU A N 1
ATOM 1490 C CA . LEU A 1 188 ? -6.193 3.345 16.013 1.00 93.19 188 LEU A CA 1
ATOM 1491 C C . LEU A 1 188 ? -5.313 4.531 16.426 1.00 93.19 188 LEU A C 1
ATOM 1493 O O . LEU A 1 188 ? -5.742 5.401 17.177 1.00 93.19 188 LEU A O 1
ATOM 1497 N N . SER A 1 189 ? -4.086 4.596 15.912 1.00 90.25 189 SER A N 1
ATOM 1498 C CA . SER A 1 189 ? -3.153 5.655 16.287 1.00 90.25 189 SER A CA 1
ATOM 1499 C C . SER A 1 189 ? -3.535 7.030 15.726 1.00 90.25 189 SER A C 1
ATOM 1501 O O . SER A 1 189 ? -3.225 8.029 16.377 1.00 90.25 189 SER A O 1
ATOM 1503 N N . ILE A 1 190 ? -4.155 7.095 14.545 1.00 92.56 190 ILE A N 1
ATOM 1504 C CA . ILE A 1 190 ? -4.643 8.338 13.927 1.00 92.56 190 ILE A CA 1
ATOM 1505 C C . ILE A 1 190 ? -5.827 8.885 14.725 1.00 92.56 190 ILE A C 1
ATOM 1507 O O . ILE A 1 190 ? -5.735 9.997 15.242 1.00 92.56 190 ILE A O 1
ATOM 1511 N N . SER A 1 191 ? -6.872 8.076 14.925 1.00 91.06 191 SER A N 1
ATOM 1512 C CA . SER A 1 191 ? -8.066 8.470 15.691 1.00 91.06 191 SER A CA 1
ATOM 1513 C C . SER A 1 191 ? -7.719 8.936 17.108 1.00 91.06 191 SER A C 1
ATOM 1515 O O . SER A 1 191 ? -8.178 9.985 17.551 1.00 91.06 191 SER A O 1
ATOM 1517 N N . SER A 1 192 ? -6.820 8.231 17.802 1.00 86.38 192 SER A N 1
ATOM 1518 C CA . SER A 1 192 ? -6.337 8.661 19.122 1.00 86.38 192 SER A CA 1
ATOM 1519 C C . SER A 1 192 ? -5.589 9.996 19.075 1.00 86.38 192 SER A C 1
ATOM 1521 O O . SER A 1 192 ? -5.675 10.796 20.007 1.00 86.38 192 SER A O 1
ATOM 1523 N N . SER A 1 193 ? -4.856 10.270 17.991 1.00 85.81 193 SER A N 1
ATOM 1524 C CA . SER A 1 193 ? -4.212 11.571 17.821 1.00 85.81 193 SER A CA 1
ATOM 1525 C C . SER A 1 193 ? -5.218 12.688 17.563 1.00 85.81 193 SER A C 1
ATOM 1527 O O . SER A 1 193 ? -4.935 13.805 17.987 1.00 85.81 193 SER A O 1
ATOM 1529 N N . TRP A 1 194 ? -6.330 12.428 16.871 1.00 89.88 194 TRP A N 1
ATOM 1530 C CA . TRP A 1 194 ? -7.402 13.414 16.704 1.00 89.88 194 TRP A CA 1
ATOM 1531 C C . TRP A 1 194 ? -8.012 13.769 18.056 1.00 89.88 194 TRP A C 1
ATOM 1533 O O . TRP A 1 194 ? -8.004 14.940 18.419 1.00 89.88 194 TRP A O 1
ATOM 1543 N N . LYS A 1 195 ? -8.372 12.758 18.860 1.00 84.19 195 LYS A N 1
ATOM 1544 C CA . LYS A 1 195 ? -8.893 12.953 20.222 1.00 84.19 195 LYS A CA 1
ATOM 1545 C C . LYS A 1 195 ? -7.974 13.815 21.088 1.00 84.19 195 LYS A C 1
ATOM 1547 O O . LYS A 1 195 ? -8.435 14.723 21.759 1.00 84.19 195 LYS A O 1
ATOM 1552 N N . ARG A 1 196 ? -6.660 13.560 21.052 1.00 81.12 196 ARG A N 1
ATOM 1553 C CA . ARG A 1 196 ? -5.675 14.325 21.840 1.00 81.12 196 ARG A CA 1
ATOM 1554 C C . ARG A 1 196 ? -5.481 15.763 21.351 1.00 81.12 196 ARG A C 1
ATOM 1556 O O . ARG A 1 196 ? -5.100 16.615 22.142 1.00 81.12 196 ARG A O 1
ATOM 1563 N N . LYS A 1 197 ? -5.629 16.008 20.048 1.00 82.12 197 LYS A N 1
ATOM 1564 C CA . LYS A 1 197 ? -5.427 17.335 19.443 1.00 82.12 197 LYS A CA 1
ATOM 1565 C C . LYS A 1 197 ? -6.693 18.187 19.440 1.00 82.12 197 LYS A C 1
ATOM 1567 O O . LYS A 1 197 ? -6.598 19.372 19.141 1.00 82.12 197 LYS A O 1
ATOM 1572 N N . PHE A 1 198 ? -7.845 17.590 19.726 1.00 77.94 198 PHE A N 1
ATOM 1573 C CA . PHE A 1 198 ? -9.105 18.304 19.808 1.00 77.94 198 PHE A CA 1
ATOM 1574 C C . PHE A 1 198 ? -9.051 19.321 20.954 1.00 77.94 198 PHE A C 1
ATOM 1576 O O . PHE A 1 198 ? -8.821 18.950 22.105 1.00 77.94 198 PHE A O 1
ATOM 1583 N N . LYS A 1 199 ? -9.229 20.598 20.613 1.00 70.88 199 LYS A N 1
ATOM 1584 C CA . LYS A 1 199 ? -9.512 21.681 21.554 1.00 70.88 199 LYS A CA 1
ATOM 1585 C C . LYS A 1 199 ? -11.003 21.976 21.436 1.00 70.88 199 LYS A C 1
ATOM 1587 O O . LYS A 1 199 ? -11.503 22.094 20.324 1.00 70.88 199 LYS A O 1
ATOM 1592 N N . GLU A 1 200 ? -11.687 22.048 22.568 1.00 58.09 200 GLU A N 1
ATOM 1593 C CA . GLU A 1 200 ? -13.153 22.039 22.696 1.00 58.09 200 GLU A CA 1
ATOM 1594 C C . GLU A 1 200 ? -13.857 23.305 22.156 1.00 58.09 200 GLU A C 1
ATOM 1596 O O . GLU A 1 200 ? -15.077 23.373 22.153 1.00 58.09 200 GLU A O 1
ATOM 1601 N N . GLU A 1 201 ? -13.109 24.291 21.652 1.00 48.03 201 GLU A N 1
ATOM 1602 C CA . GLU A 1 201 ? -13.582 25.669 21.436 1.00 48.03 201 GLU A CA 1
ATOM 1603 C C . GLU A 1 201 ? -14.150 25.993 20.041 1.00 48.03 201 GLU A C 1
ATOM 1605 O O . GLU A 1 201 ? -14.559 27.126 19.816 1.00 48.03 201 GLU A O 1
ATOM 1610 N N . ALA A 1 202 ? -14.200 25.057 19.090 1.00 46.00 202 ALA A N 1
ATOM 1611 C CA . ALA A 1 202 ? -14.685 25.358 17.738 1.00 46.00 202 ALA A CA 1
ATOM 1612 C C . ALA A 1 202 ? -16.087 24.779 17.493 1.00 46.00 202 ALA A C 1
ATOM 1614 O O . ALA A 1 202 ? -16.221 23.645 17.030 1.00 46.00 202 ALA A O 1
ATOM 1615 N N . TYR A 1 203 ? -17.119 25.570 17.790 1.00 49.81 203 TYR A N 1
ATOM 1616 C CA . TYR A 1 203 ? -18.437 25.404 17.176 1.00 49.81 203 TYR A CA 1
ATOM 1617 C C . TYR A 1 203 ? -18.338 25.841 15.706 1.00 49.81 203 TYR A C 1
ATOM 1619 O O . TYR A 1 203 ? -17.761 26.888 15.413 1.00 49.81 203 TYR A O 1
ATOM 1627 N N . LEU A 1 204 ? -18.856 25.042 14.773 1.00 47.22 204 LEU A N 1
ATOM 1628 C CA . LEU A 1 204 ? -19.043 25.480 13.388 1.00 47.22 204 LEU A CA 1
ATOM 1629 C C . LEU A 1 204 ? -20.336 26.304 13.327 1.00 47.22 204 LEU A C 1
ATOM 1631 O O . LEU A 1 204 ? -21.373 25.805 13.746 1.00 47.22 204 LEU A O 1
ATOM 1635 N N . GLU A 1 205 ? -20.304 27.521 12.772 1.00 40.06 205 GLU A N 1
ATOM 1636 C CA . GLU A 1 205 ? -21.512 28.341 12.520 1.00 40.06 205 GLU A CA 1
ATOM 1637 C C . GLU A 1 205 ? -22.594 27.561 11.749 1.00 40.06 205 GLU A C 1
ATOM 1639 O O . GLU A 1 205 ? -23.784 27.723 11.993 1.00 40.06 205 GLU A O 1
ATOM 1644 N N . SER A 1 206 ? -22.192 26.630 10.877 1.00 42.59 206 SER A N 1
ATOM 1645 C CA . SER A 1 206 ? -23.112 25.769 10.126 1.00 42.59 206 SER A CA 1
ATOM 1646 C C . SER A 1 206 ? -23.852 24.725 10.972 1.00 42.59 206 SER A C 1
ATOM 1648 O O . SER A 1 206 ? -24.797 24.120 10.480 1.00 42.59 206 SER A O 1
ATOM 1650 N N . GLU A 1 207 ? -23.431 24.470 12.215 1.00 45.31 207 GLU A N 1
ATOM 1651 C CA . GLU A 1 207 ? -24.164 23.623 13.174 1.00 45.31 207 GLU A CA 1
ATOM 1652 C C . GLU A 1 207 ? -25.210 24.422 13.979 1.00 45.31 207 GLU A C 1
ATOM 1654 O O . GLU A 1 207 ? -25.885 23.852 14.834 1.00 45.31 207 GLU A O 1
ATOM 1659 N N . VAL A 1 208 ? -25.338 25.728 13.713 1.00 44.97 208 VAL A N 1
ATOM 1660 C CA . VAL A 1 208 ? -26.151 26.677 14.489 1.00 44.97 208 VAL A CA 1
ATOM 1661 C C . VAL A 1 208 ? -27.341 27.228 13.684 1.00 44.97 208 VAL A C 1
ATOM 1663 O O . VAL A 1 208 ? -28.308 27.692 14.279 1.00 44.97 208 VAL A O 1
ATOM 1666 N N . ILE A 1 209 ? -27.328 27.132 12.348 1.00 46.03 209 ILE A N 1
ATOM 1667 C CA . ILE A 1 209 ? -28.421 27.638 11.501 1.00 46.03 209 ILE A CA 1
ATOM 1668 C C . ILE A 1 209 ? -29.425 26.514 11.223 1.00 46.03 209 ILE A C 1
ATOM 1670 O O . ILE A 1 209 ? -29.182 25.629 10.399 1.00 46.03 209 ILE A O 1
ATOM 1674 N N . ALA A 1 210 ? -30.565 26.560 11.911 1.00 50.66 210 ALA A N 1
ATOM 1675 C CA . ALA A 1 210 ? -31.761 25.810 11.544 1.00 50.66 210 ALA A CA 1
ATOM 1676 C C . ALA A 1 210 ? -32.694 26.719 10.728 1.00 50.66 210 ALA A C 1
ATOM 1678 O O . ALA A 1 210 ? -32.895 27.882 11.077 1.00 50.66 210 ALA A O 1
ATOM 1679 N N . LEU A 1 211 ? -33.246 26.185 9.639 1.00 51.03 211 LEU A N 1
ATOM 1680 C CA . LEU A 1 211 ? -34.292 26.837 8.851 1.00 51.03 211 LEU A CA 1
ATOM 1681 C C . LEU A 1 211 ? -35.649 26.263 9.272 1.00 51.03 211 LEU A C 1
ATOM 1683 O O . LEU A 1 211 ? -35.753 25.053 9.497 1.00 51.03 211 LEU A O 1
ATOM 1687 N N . ASP A 1 212 ? -36.669 27.111 9.378 1.00 49.19 212 ASP A N 1
ATOM 1688 C CA . ASP A 1 212 ? -38.048 26.658 9.583 1.00 49.19 212 ASP A CA 1
ATOM 1689 C C . ASP A 1 212 ? -38.645 26.020 8.308 1.00 49.19 212 ASP A C 1
ATOM 1691 O O . ASP A 1 212 ? -38.000 25.937 7.256 1.00 49.19 212 ASP A O 1
ATOM 1695 N N . ALA A 1 213 ? -39.879 25.515 8.402 1.00 49.06 213 ALA A N 1
ATOM 1696 C CA . ALA A 1 213 ? -40.562 24.858 7.284 1.00 49.06 213 ALA A CA 1
ATOM 1697 C C . ALA A 1 213 ? -40.898 25.825 6.126 1.00 49.06 213 ALA A C 1
ATOM 1699 O O . ALA A 1 213 ? -41.212 25.381 5.020 1.00 49.06 213 ALA A O 1
ATOM 1700 N N . GLU A 1 214 ? -40.784 27.131 6.364 1.00 52.47 214 GLU A N 1
ATOM 1701 C CA . GLU A 1 214 ? -41.070 28.225 5.443 1.00 52.47 214 GLU A CA 1
ATOM 1702 C C . GLU A 1 214 ? -39.791 28.861 4.853 1.00 52.47 214 GLU A C 1
ATOM 1704 O O . GLU A 1 214 ? -39.886 29.683 3.940 1.00 52.47 214 GLU A O 1
ATOM 1709 N N . GLY A 1 215 ? -38.602 28.436 5.302 1.00 50.28 215 GLY A N 1
ATOM 1710 C CA . GLY A 1 215 ? -37.296 28.828 4.764 1.00 50.28 215 GLY A CA 1
ATOM 1711 C C . GLY A 1 215 ? -36.638 30.046 5.422 1.00 50.28 215 GLY A C 1
ATOM 1712 O O . GLY A 1 215 ? -35.712 30.605 4.832 1.00 50.28 215 GLY A O 1
ATOM 1713 N N . HIS A 1 216 ? -37.072 30.463 6.613 1.00 45.69 216 HIS A N 1
ATOM 1714 C CA . HIS A 1 216 ? -36.456 31.562 7.365 1.00 45.69 216 HIS A CA 1
ATOM 1715 C C . HIS A 1 216 ? -35.398 31.053 8.358 1.00 45.69 216 HIS A C 1
ATOM 1717 O O . HIS A 1 216 ? -35.542 29.980 8.946 1.00 45.69 216 HIS A O 1
ATOM 1723 N N . GLU A 1 217 ? -34.327 31.832 8.553 1.00 52.00 217 GLU A N 1
ATOM 1724 C CA . GLU A 1 217 ? -33.292 31.557 9.559 1.00 52.00 217 GLU A CA 1
ATOM 1725 C C . GLU A 1 217 ? -33.851 31.741 10.974 1.00 52.00 217 GLU A C 1
ATOM 1727 O O . GLU A 1 217 ? -34.262 32.839 11.357 1.00 52.00 217 GLU A O 1
ATOM 1732 N N . LEU A 1 218 ? -33.841 30.667 11.765 1.00 48.66 218 LEU A N 1
ATOM 1733 C CA . LEU A 1 218 ? -34.205 30.717 13.177 1.00 48.66 218 LEU A CA 1
ATOM 1734 C C . LEU A 1 218 ? -33.022 31.236 14.002 1.00 48.66 218 LEU A C 1
ATOM 1736 O O . LEU A 1 218 ? -31.897 30.742 13.890 1.00 48.66 218 LEU A O 1
ATOM 1740 N N . SER A 1 219 ? -33.282 32.229 14.859 1.00 44.56 219 SER A N 1
ATOM 1741 C CA . SER A 1 219 ? -32.291 32.743 15.806 1.00 44.56 219 SER A CA 1
ATOM 1742 C C . SER A 1 219 ? -31.940 31.654 16.841 1.00 44.56 219 SER A C 1
ATOM 1744 O O . SER A 1 219 ? -32.849 31.126 17.484 1.00 44.56 219 SER A O 1
ATOM 1746 N N . PRO A 1 220 ? -30.655 31.324 17.078 1.00 43.12 220 PRO A N 1
ATOM 1747 C CA . PRO A 1 220 ? -30.236 30.133 17.840 1.00 43.12 220 PRO A CA 1
ATOM 1748 C C . PRO A 1 220 ? -30.518 30.139 19.352 1.00 43.12 220 PRO A C 1
ATOM 1750 O O . PRO A 1 220 ? -30.049 29.253 20.067 1.00 43.12 220 PRO A O 1
ATOM 1753 N N . ILE A 1 221 ? -31.198 31.163 19.867 1.00 45.88 221 ILE A N 1
ATOM 1754 C CA . ILE A 1 221 ? -31.419 31.365 21.307 1.00 45.88 221 ILE A CA 1
ATOM 1755 C C . ILE A 1 221 ? -32.852 30.989 21.710 1.00 45.88 221 ILE A C 1
ATOM 1757 O O . ILE A 1 221 ? -33.081 30.659 22.873 1.00 45.88 221 ILE A O 1
ATOM 1761 N N . ASP A 1 222 ? -33.795 30.980 20.764 1.00 44.75 222 ASP A N 1
ATOM 1762 C CA . ASP A 1 222 ? -35.224 30.919 21.091 1.00 44.75 222 ASP A CA 1
ATOM 1763 C C . ASP A 1 222 ? -35.809 29.499 21.120 1.00 44.75 222 ASP A C 1
ATOM 1765 O O . ASP A 1 222 ? -36.875 29.301 21.696 1.00 44.75 222 ASP A O 1
ATOM 1769 N N . ASP A 1 223 ? -35.096 28.497 20.598 1.00 47.91 223 ASP A N 1
ATOM 1770 C CA . ASP A 1 223 ? -35.528 27.098 20.657 1.00 47.91 223 ASP A CA 1
ATOM 1771 C C . ASP A 1 223 ? -34.319 26.188 20.900 1.00 47.91 223 ASP A C 1
ATOM 1773 O O . ASP A 1 223 ? -33.626 25.766 19.977 1.00 47.91 223 ASP A O 1
ATOM 1777 N N . ILE A 1 224 ? -34.012 25.923 22.172 1.00 44.38 224 ILE A N 1
ATOM 1778 C CA . ILE A 1 224 ? -33.014 24.926 22.579 1.00 44.38 224 ILE A CA 1
ATOM 1779 C C . ILE A 1 224 ? -33.740 23.576 22.657 1.00 44.38 224 ILE A C 1
ATOM 1781 O O . ILE A 1 224 ? -34.470 23.345 23.626 1.00 44.38 224 ILE A O 1
ATOM 1785 N N . PRO A 1 225 ? -33.536 22.629 21.720 1.00 43.66 225 PRO A N 1
ATOM 1786 C CA . PRO A 1 225 ? -33.977 21.260 21.934 1.00 43.66 225 PRO A CA 1
ATOM 1787 C C . PRO A 1 225 ? -33.150 20.684 23.085 1.00 43.66 225 PRO A C 1
ATOM 1789 O O . PRO A 1 225 ? -31.924 20.829 23.105 1.00 43.66 225 PRO A O 1
ATOM 1792 N N . SER A 1 226 ? -33.810 20.037 24.048 1.00 43.25 226 SER A N 1
ATOM 1793 C CA . SER A 1 226 ? -33.147 19.477 25.229 1.00 43.25 226 SER A CA 1
ATOM 1794 C C . SER A 1 226 ? -31.897 18.659 24.864 1.00 43.25 226 SER A C 1
ATOM 1796 O O . SER A 1 226 ? -31.914 17.820 23.957 1.00 43.25 226 SER A O 1
ATOM 1798 N N . ALA A 1 227 ? -30.817 18.878 25.623 1.00 46.72 227 ALA A N 1
ATOM 1799 C CA . ALA A 1 227 ? -29.517 18.212 25.516 1.00 46.72 227 ALA A CA 1
ATOM 1800 C C . ALA A 1 227 ? -29.561 16.677 25.707 1.00 46.72 227 ALA A C 1
ATOM 1802 O O . ALA A 1 227 ? -28.529 16.007 25.589 1.00 46.72 227 ALA A O 1
ATOM 1803 N N . ASP A 1 228 ? -30.740 16.113 25.968 1.00 43.91 228 ASP A N 1
ATOM 1804 C CA . ASP A 1 228 ? -30.952 14.719 26.347 1.00 43.91 228 ASP A CA 1
ATOM 1805 C C . ASP A 1 228 ? -30.521 13.723 25.259 1.00 43.91 228 ASP A C 1
ATOM 1807 O O . ASP A 1 228 ? -29.846 12.749 25.561 1.00 43.91 228 ASP A O 1
ATOM 1811 N N . THR A 1 229 ? -30.741 13.982 23.964 1.00 44.47 229 THR A N 1
ATOM 1812 C CA . THR A 1 229 ? -30.420 12.973 22.922 1.00 44.47 229 THR A CA 1
ATOM 1813 C C . THR A 1 229 ? -28.916 12.772 22.663 1.00 44.47 229 THR A C 1
ATOM 1815 O O . THR A 1 229 ? -28.476 11.678 22.284 1.00 44.47 229 THR A O 1
ATOM 1818 N N . ALA A 1 230 ? -28.100 13.813 22.864 1.00 46.59 230 ALA A N 1
ATOM 1819 C CA . ALA A 1 230 ? -26.640 13.744 22.770 1.00 46.59 230 ALA A CA 1
ATOM 1820 C C . ALA A 1 230 ? -26.009 13.276 24.092 1.00 46.59 230 ALA A C 1
ATOM 1822 O O . ALA A 1 230 ? -25.022 12.528 24.071 1.00 46.59 230 ALA A O 1
ATOM 1823 N N . ALA A 1 231 ? -26.608 13.665 25.224 1.00 46.72 231 ALA A N 1
ATOM 1824 C CA . ALA A 1 231 ? -26.271 13.143 26.540 1.00 46.72 231 ALA A CA 1
ATOM 1825 C C . ALA A 1 231 ? -26.501 11.627 26.600 1.00 46.72 231 ALA A C 1
ATOM 1827 O O . ALA A 1 231 ? -25.586 10.910 26.998 1.00 46.72 231 ALA A O 1
ATOM 1828 N N . ASP A 1 232 ? -27.619 11.125 26.071 1.00 46.97 232 ASP A N 1
ATOM 1829 C CA . ASP A 1 232 ? -27.978 9.703 26.057 1.00 46.97 232 ASP A CA 1
ATOM 1830 C C . ASP A 1 232 ? -26.960 8.849 25.297 1.00 46.97 232 ASP A C 1
ATOM 1832 O O . ASP A 1 232 ? -26.526 7.800 25.768 1.00 46.97 232 ASP A O 1
ATOM 1836 N N . ARG A 1 233 ? -26.491 9.299 24.126 1.00 50.50 233 ARG A N 1
ATOM 1837 C CA . ARG A 1 233 ? -25.495 8.541 23.341 1.00 50.50 233 ARG A CA 1
ATOM 1838 C C . ARG A 1 233 ? -24.115 8.532 23.996 1.00 50.50 233 ARG A C 1
ATOM 1840 O O . ARG A 1 233 ? -23.420 7.514 23.942 1.00 50.50 233 ARG A O 1
ATOM 1847 N N . SER A 1 234 ? -23.717 9.648 24.605 1.00 50.78 234 SER A N 1
ATOM 1848 C CA . SER A 1 234 ? -22.470 9.751 25.371 1.00 50.78 234 SER A CA 1
ATOM 1849 C C . SER A 1 234 ? -22.539 8.924 26.660 1.00 50.78 234 SER A C 1
ATOM 1851 O O . SER A 1 234 ? -21.570 8.250 27.016 1.00 50.78 234 SER A O 1
ATOM 1853 N N . LEU A 1 235 ? -23.705 8.901 27.311 1.00 51.59 235 LEU A N 1
ATOM 1854 C CA . LEU A 1 235 ? -23.992 8.098 28.494 1.00 51.59 235 LEU A CA 1
ATOM 1855 C C . LEU A 1 235 ? -23.930 6.605 28.162 1.00 51.59 235 LEU A C 1
ATOM 1857 O O . LEU A 1 235 ? -23.167 5.891 28.799 1.00 51.59 235 LEU A O 1
ATOM 1861 N N . ILE A 1 236 ? -24.585 6.156 27.087 1.00 58.84 236 ILE A N 1
ATOM 1862 C CA . ILE A 1 236 ? -24.549 4.754 26.630 1.00 58.84 236 ILE A CA 1
ATOM 1863 C C . ILE A 1 236 ? -23.116 4.300 26.299 1.00 58.84 236 ILE A C 1
ATOM 1865 O O . ILE A 1 236 ? -22.735 3.158 26.569 1.00 58.84 236 ILE A O 1
ATOM 1869 N N . ALA A 1 237 ? -22.299 5.166 25.691 1.00 58.09 237 ALA A N 1
ATOM 1870 C CA . ALA A 1 237 ? -20.904 4.845 25.387 1.00 58.09 237 ALA A CA 1
ATOM 1871 C C . ALA A 1 237 ? -20.051 4.736 26.662 1.00 58.09 237 ALA A C 1
ATOM 1873 O O . ALA A 1 237 ? -19.255 3.802 26.789 1.00 58.09 237 ALA A O 1
ATOM 1874 N N . LYS A 1 238 ? -20.256 5.653 27.613 1.00 62.50 238 LYS A N 1
ATOM 1875 C CA . LYS A 1 238 ? -19.572 5.668 28.910 1.00 62.50 238 LYS A CA 1
ATOM 1876 C C . LYS A 1 238 ? -19.987 4.485 29.789 1.00 62.50 238 LYS A C 1
ATOM 1878 O O . LYS A 1 238 ? -19.128 3.844 30.378 1.00 62.50 238 LYS A O 1
ATOM 1883 N N . GLU A 1 239 ? -21.265 4.116 29.788 1.00 64.38 239 GLU A N 1
ATOM 1884 C CA . GLU A 1 239 ? -21.783 2.935 30.487 1.00 64.38 239 GLU A CA 1
ATOM 1885 C C . GLU A 1 239 ? -21.172 1.637 29.956 1.00 64.38 239 GLU A C 1
ATOM 1887 O O . GLU A 1 239 ? -20.758 0.788 30.745 1.00 64.38 239 GLU A O 1
ATOM 1892 N N . LYS A 1 240 ? -21.041 1.496 28.631 1.00 67.06 240 LYS A N 1
ATOM 1893 C CA . LYS A 1 240 ? -20.376 0.335 28.015 1.00 67.06 240 LYS A CA 1
ATOM 1894 C C . LYS A 1 240 ? -18.876 0.302 28.299 1.00 67.06 240 LYS A C 1
ATOM 1896 O O . LYS A 1 240 ? -18.308 -0.775 28.479 1.00 67.06 240 LYS A O 1
ATOM 1901 N N . GLU A 1 241 ? -18.217 1.459 28.337 1.00 67.31 241 GLU A N 1
ATOM 1902 C CA . GLU A 1 241 ? -16.811 1.560 28.743 1.00 67.31 241 GLU A CA 1
ATOM 1903 C C . GLU A 1 241 ? -16.635 1.130 30.210 1.00 67.31 241 GLU A C 1
ATOM 1905 O O . GLU A 1 241 ? -15.777 0.295 30.512 1.00 67.31 241 GLU A O 1
ATOM 1910 N N . ASP A 1 242 ? -17.507 1.612 31.096 1.00 70.06 242 ASP A N 1
ATOM 1911 C CA . ASP A 1 242 ? -17.523 1.267 32.517 1.00 70.06 242 ASP A CA 1
ATOM 1912 C C . ASP A 1 242 ? -17.875 -0.205 32.762 1.00 70.06 242 ASP A C 1
ATOM 1914 O O . ASP A 1 242 ? -17.328 -0.819 33.680 1.00 70.06 242 ASP A O 1
ATOM 1918 N N . GLU A 1 243 ? -18.755 -0.800 31.954 1.00 73.50 243 GLU A N 1
ATOM 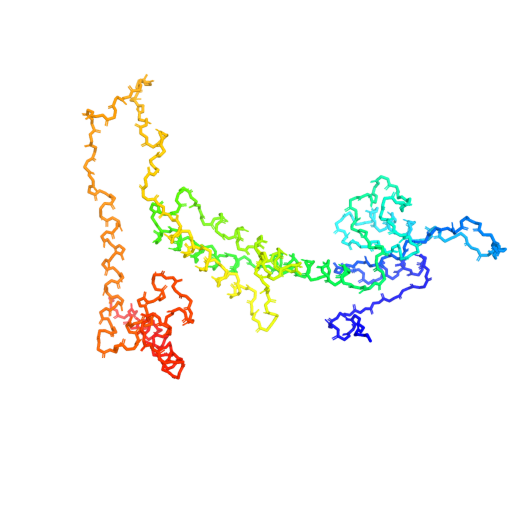1919 C CA . GLU A 1 243 ? -19.081 -2.229 31.987 1.00 73.50 243 GLU A CA 1
ATOM 1920 C C . GLU A 1 243 ? -17.846 -3.077 31.659 1.00 73.50 243 GLU A C 1
ATOM 1922 O O . GLU A 1 243 ? -17.478 -3.976 32.423 1.00 73.50 243 GLU A O 1
ATOM 1927 N N . VAL A 1 244 ? -17.142 -2.739 30.574 1.00 71.06 244 VAL A N 1
ATOM 1928 C CA . VAL A 1 244 ? -15.918 -3.438 30.168 1.00 71.06 244 VAL A CA 1
ATOM 1929 C C . VAL A 1 244 ? -14.816 -3.265 31.217 1.00 71.06 244 VAL A C 1
ATOM 1931 O O . VAL A 1 244 ? -14.123 -4.232 31.533 1.00 71.06 244 VAL A O 1
ATOM 1934 N N . LEU A 1 245 ? -14.672 -2.077 31.812 1.00 71.81 245 LEU A N 1
ATOM 1935 C CA . LEU A 1 245 ? -13.724 -1.837 32.906 1.00 71.81 245 LEU A CA 1
ATOM 1936 C C . LEU A 1 245 ? -14.096 -2.603 34.186 1.00 71.81 245 LEU A C 1
ATOM 1938 O O . LEU A 1 245 ? -13.203 -3.080 34.892 1.00 71.81 245 LEU A O 1
ATOM 1942 N N . ARG A 1 246 ? -15.392 -2.792 34.469 1.00 76.00 246 ARG A N 1
ATOM 1943 C CA . ARG A 1 246 ? -15.882 -3.531 35.648 1.00 76.00 246 ARG A CA 1
ATOM 1944 C C . ARG A 1 246 ? -15.363 -4.966 35.683 1.00 76.00 246 ARG A C 1
ATOM 1946 O O . ARG A 1 246 ? -14.958 -5.436 36.743 1.00 76.00 246 ARG A O 1
ATOM 1953 N N . VAL A 1 247 ? -15.283 -5.618 34.522 1.00 79.62 247 VAL A N 1
ATOM 1954 C CA . VAL A 1 247 ? -14.788 -7.001 34.364 1.00 79.62 247 VAL A CA 1
ATOM 1955 C C . VAL A 1 247 ? -13.325 -7.163 34.811 1.00 79.62 247 VAL A C 1
ATOM 1957 O O . VAL A 1 247 ? -12.886 -8.272 35.146 1.00 79.62 247 VAL A O 1
ATOM 1960 N N . PHE A 1 248 ? -12.556 -6.073 34.834 1.00 81.19 248 PHE A N 1
ATOM 1961 C CA . PHE A 1 248 ? -11.136 -6.072 35.185 1.00 81.19 248 PHE A CA 1
ATOM 1962 C C . PHE A 1 248 ? -10.823 -5.345 36.491 1.00 81.19 248 PHE A C 1
ATOM 1964 O O . PHE A 1 248 ? -9.647 -5.258 36.832 1.00 81.19 248 PHE A O 1
ATOM 1971 N N . ARG A 1 249 ? -11.833 -4.887 37.246 1.00 78.00 249 ARG A N 1
ATOM 1972 C CA . ARG A 1 249 ? -11.660 -4.067 38.461 1.00 78.00 249 ARG A CA 1
ATOM 1973 C C . ARG A 1 249 ? -10.646 -4.647 39.459 1.00 78.00 249 ARG A C 1
ATOM 1975 O O . ARG A 1 249 ? -9.901 -3.890 40.069 1.00 78.00 249 ARG A O 1
ATOM 1982 N N . GLU A 1 250 ? -10.593 -5.970 39.584 1.00 76.75 250 GLU A N 1
ATOM 1983 C CA . GLU A 1 250 ? -9.684 -6.691 40.490 1.00 76.75 250 GLU A CA 1
ATOM 1984 C C . GLU A 1 250 ? -8.266 -6.897 39.920 1.00 76.75 250 GLU A C 1
ATOM 1986 O O . GLU A 1 250 ? -7.314 -7.104 40.668 1.00 76.75 250 GLU A O 1
ATOM 1991 N N . ASP A 1 251 ? -8.083 -6.806 38.599 1.00 83.75 251 ASP A N 1
ATOM 1992 C CA . ASP A 1 251 ? -6.772 -6.879 37.946 1.00 83.75 251 ASP A CA 1
ATOM 1993 C C . ASP A 1 251 ? -6.271 -5.462 37.661 1.00 83.75 251 ASP A C 1
ATOM 1995 O O . ASP A 1 251 ? -6.513 -4.877 36.601 1.00 83.75 251 ASP A O 1
ATOM 1999 N N . VAL A 1 252 ? -5.554 -4.904 38.638 1.00 81.38 252 VAL A N 1
ATOM 2000 C CA . VAL A 1 252 ? -5.015 -3.536 38.601 1.00 81.38 252 VAL A CA 1
ATOM 2001 C C . VAL A 1 252 ? -4.179 -3.290 37.340 1.00 81.38 252 VAL A C 1
ATOM 2003 O O . VAL A 1 252 ? -4.302 -2.242 36.703 1.00 81.38 252 VAL A O 1
ATOM 2006 N N . ASN A 1 253 ? -3.368 -4.267 36.928 1.00 82.88 253 ASN A N 1
ATOM 2007 C CA . ASN A 1 253 ? -2.510 -4.141 35.752 1.00 82.88 253 ASN A CA 1
ATOM 2008 C C . ASN A 1 253 ? -3.317 -4.225 34.448 1.00 82.88 253 ASN A C 1
ATOM 2010 O O . ASN A 1 253 ? -3.095 -3.414 33.548 1.00 82.88 253 ASN A O 1
ATOM 2014 N N . ALA A 1 254 ? -4.289 -5.136 34.341 1.00 82.88 254 ALA A N 1
ATOM 2015 C CA . ALA A 1 254 ? -5.182 -5.187 33.181 1.00 82.88 254 ALA A CA 1
ATOM 2016 C C . ALA A 1 254 ? -6.051 -3.929 33.070 1.00 82.88 254 ALA A C 1
ATOM 2018 O O . ALA A 1 254 ? -6.168 -3.379 31.979 1.00 82.88 254 ALA A O 1
ATOM 2019 N N . THR A 1 255 ? -6.583 -3.419 34.182 1.00 82.75 255 THR A N 1
ATOM 2020 C CA . THR A 1 255 ? -7.363 -2.174 34.205 1.00 82.75 255 THR A CA 1
ATOM 2021 C C . THR A 1 255 ? -6.529 -0.993 33.730 1.00 82.75 255 THR A C 1
ATOM 2023 O O . THR A 1 255 ? -6.957 -0.258 32.845 1.00 82.75 255 THR A O 1
ATOM 2026 N N . ARG A 1 256 ? -5.300 -0.831 34.234 1.00 80.62 256 ARG A N 1
ATOM 2027 C CA . ARG A 1 256 ? -4.412 0.266 33.816 1.00 80.62 256 ARG A CA 1
ATOM 2028 C C . ARG A 1 256 ? -4.003 0.167 32.344 1.00 80.62 256 ARG A C 1
ATOM 2030 O O . ARG A 1 256 ? -3.961 1.192 31.658 1.00 80.62 256 ARG A O 1
ATOM 2037 N N . VAL A 1 257 ? -3.727 -1.044 31.844 1.00 80.56 257 VAL A N 1
ATOM 2038 C CA . VAL A 1 257 ? -3.462 -1.271 30.412 1.00 80.56 257 VAL A CA 1
ATOM 2039 C C . VAL A 1 257 ? -4.696 -0.920 29.584 1.00 80.56 257 VAL A C 1
ATOM 2041 O O . VAL A 1 257 ? -4.584 -0.159 28.626 1.00 80.56 257 VAL A O 1
ATOM 2044 N N . LEU A 1 258 ? -5.866 -1.428 29.963 1.00 80.50 258 LEU A N 1
ATOM 2045 C CA . LEU A 1 258 ? -7.122 -1.231 29.246 1.00 80.50 258 LEU A CA 1
ATOM 2046 C C . LEU A 1 258 ? -7.545 0.243 29.225 1.00 80.50 258 LEU A C 1
ATOM 2048 O O . LEU A 1 258 ? -7.830 0.768 28.155 1.00 80.50 258 LEU A O 1
ATOM 2052 N N . GLN A 1 259 ? -7.474 0.944 30.358 1.00 77.50 259 GLN A N 1
ATOM 2053 C CA . GLN A 1 259 ? -7.692 2.393 30.443 1.00 77.50 259 GLN A CA 1
ATOM 2054 C C . GLN A 1 259 ? -6.722 3.166 29.549 1.00 77.50 259 GLN A C 1
ATOM 2056 O O . GLN A 1 259 ? -7.118 4.107 28.868 1.00 77.50 259 GLN A O 1
ATOM 2061 N N . GLY A 1 260 ? -5.445 2.769 29.529 1.00 76.75 260 GLY A N 1
ATOM 2062 C CA . GLY A 1 260 ? -4.449 3.336 28.623 1.00 76.75 260 GLY A CA 1
ATOM 2063 C C . GLY A 1 260 ? -4.830 3.157 27.152 1.00 76.75 260 GLY A C 1
ATOM 2064 O O . GLY A 1 260 ? -4.739 4.103 26.371 1.00 76.75 260 GLY A O 1
ATOM 2065 N N . LEU A 1 261 ? -5.311 1.971 26.779 1.00 77.00 261 LEU A N 1
ATOM 2066 C CA . LEU A 1 261 ? -5.761 1.671 25.418 1.00 77.00 261 LEU A CA 1
ATOM 2067 C C . LEU A 1 261 ? -7.041 2.432 25.037 1.00 77.00 261 LEU A C 1
ATOM 2069 O O . LEU A 1 261 ? -7.134 2.911 23.906 1.00 77.00 261 LEU A O 1
ATOM 2073 N N . LEU A 1 262 ? -7.985 2.593 25.969 1.00 67.88 262 LEU A N 1
ATOM 2074 C CA . LEU A 1 262 ? -9.241 3.332 25.771 1.00 67.88 262 LEU A CA 1
ATOM 2075 C C . LEU A 1 262 ? -8.995 4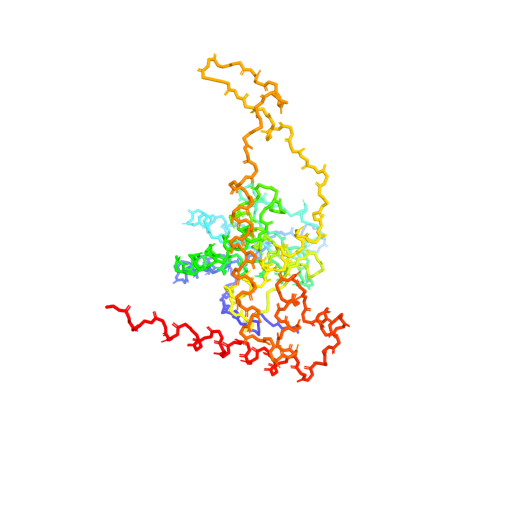.820 25.495 1.00 67.88 262 LEU A C 1
ATOM 2077 O O . LEU A 1 262 ? -9.576 5.391 24.571 1.00 67.88 262 LEU A O 1
ATOM 2081 N N . VAL A 1 263 ? -8.035 5.426 26.199 1.00 68.62 263 VAL A N 1
ATOM 2082 C CA . VAL A 1 263 ? -7.592 6.807 25.930 1.00 68.62 263 VAL A CA 1
ATOM 2083 C C . VAL A 1 263 ? -6.535 6.900 24.819 1.00 68.62 263 VAL A C 1
ATOM 2085 O O . VAL A 1 263 ? -6.016 7.980 24.539 1.00 68.62 263 VAL A O 1
ATOM 2088 N N . GLY A 1 264 ? -6.221 5.784 24.153 1.00 56.69 264 GLY A N 1
ATOM 2089 C CA . GLY A 1 264 ? -5.407 5.764 22.940 1.00 56.69 264 GLY A CA 1
ATOM 2090 C C . GLY A 1 264 ? -3.893 5.860 23.140 1.00 56.69 264 GLY A C 1
ATOM 2091 O O . GLY A 1 264 ? -3.182 6.188 22.187 1.00 56.69 264 GLY A O 1
ATOM 2092 N N . MET A 1 265 ? -3.390 5.583 24.345 1.00 68.75 265 MET A N 1
ATOM 2093 C CA . MET A 1 265 ? -1.956 5.550 24.642 1.00 68.75 265 MET A CA 1
ATOM 2094 C C . MET A 1 265 ? -1.266 4.376 23.932 1.00 68.75 265 MET A C 1
ATOM 2096 O O . MET A 1 265 ? -1.776 3.255 23.873 1.00 68.75 265 MET A O 1
ATOM 2100 N N . LYS A 1 266 ? -0.056 4.613 23.421 1.00 71.06 266 LYS A N 1
ATOM 2101 C CA . LYS A 1 266 ? 0.838 3.565 22.909 1.00 71.06 266 LYS A CA 1
ATOM 2102 C C . LYS A 1 266 ? 1.435 2.768 24.069 1.00 71.06 266 LYS A C 1
ATOM 2104 O O . LYS A 1 266 ? 1.585 3.289 25.167 1.00 71.06 266 LYS A O 1
ATOM 2109 N N . LYS A 1 267 ? 1.884 1.532 23.814 1.00 75.31 267 LYS A N 1
ATOM 2110 C CA . LYS A 1 267 ? 2.528 0.659 24.819 1.00 75.31 267 LYS A CA 1
ATOM 2111 C C . LYS A 1 267 ? 3.554 1.394 25.697 1.00 75.31 267 LYS A C 1
ATOM 2113 O O . LYS A 1 267 ? 3.473 1.304 26.914 1.00 75.31 267 LYS A O 1
ATOM 2118 N N . ASN A 1 268 ? 4.483 2.135 25.091 1.00 71.25 268 ASN A N 1
ATOM 2119 C CA . ASN A 1 268 ? 5.529 2.849 25.833 1.00 71.25 268 ASN A CA 1
ATOM 2120 C C . ASN A 1 268 ? 4.953 3.970 26.715 1.00 71.25 268 ASN A C 1
ATOM 2122 O O . ASN A 1 268 ? 5.424 4.170 27.827 1.00 71.25 268 ASN A O 1
ATOM 2126 N N . GLU A 1 269 ? 3.897 4.647 26.253 1.00 69.88 269 GLU A N 1
ATOM 2127 C CA . GLU A 1 269 ? 3.193 5.675 27.028 1.00 69.88 269 GLU A CA 1
ATOM 2128 C C . GLU A 1 269 ? 2.408 5.054 28.189 1.00 69.88 269 GLU A C 1
ATOM 2130 O O . GLU A 1 269 ? 2.389 5.624 29.272 1.00 69.88 269 GLU A O 1
ATOM 2135 N N . ILE A 1 270 ? 1.805 3.875 27.999 1.00 75.38 270 ILE A N 1
ATOM 2136 C CA . ILE A 1 270 ? 1.134 3.125 29.072 1.00 75.38 270 ILE A CA 1
ATOM 2137 C C . ILE A 1 270 ? 2.159 2.693 30.124 1.00 75.38 270 ILE A C 1
ATOM 2139 O O . ILE A 1 270 ? 1.948 2.925 31.308 1.00 75.38 270 ILE A O 1
ATOM 2143 N N . ILE A 1 271 ? 3.283 2.117 29.696 1.00 79.25 271 ILE A N 1
ATOM 2144 C CA . ILE A 1 271 ? 4.368 1.680 30.587 1.00 79.25 271 ILE A CA 1
ATOM 2145 C C . ILE A 1 271 ? 4.870 2.850 31.443 1.00 79.25 271 ILE A C 1
ATOM 2147 O O . ILE A 1 271 ? 4.934 2.734 32.664 1.00 79.25 271 ILE A O 1
ATOM 2151 N N . GLN A 1 272 ? 5.148 3.997 30.818 1.00 78.62 272 GLN A N 1
ATOM 2152 C CA . GLN A 1 272 ? 5.680 5.175 31.507 1.00 78.62 272 GLN A CA 1
ATOM 2153 C C . GLN A 1 272 ? 4.636 5.891 32.373 1.00 78.62 272 GLN A C 1
ATOM 2155 O O . GLN A 1 272 ? 4.904 6.192 33.530 1.00 78.62 272 GLN A O 1
ATOM 2160 N N . LYS A 1 273 ? 3.440 6.170 31.838 1.00 77.56 273 LYS A N 1
ATOM 2161 C CA . LYS A 1 273 ? 2.438 7.020 32.510 1.00 77.56 273 LYS A CA 1
ATOM 2162 C C . LYS A 1 273 ? 1.525 6.268 33.472 1.00 77.56 273 LYS A C 1
ATOM 2164 O O . LYS A 1 273 ? 0.907 6.894 34.324 1.00 77.56 273 LYS A O 1
ATOM 2169 N N . ARG A 1 274 ? 1.386 4.948 33.323 1.00 74.12 274 ARG A N 1
ATOM 2170 C CA . ARG A 1 274 ? 0.527 4.115 34.186 1.00 74.12 274 ARG A CA 1
ATOM 2171 C C . ARG A 1 274 ? 1.332 3.244 35.156 1.00 74.12 274 ARG A C 1
ATOM 2173 O O . ARG A 1 274 ? 0.729 2.436 35.858 1.00 74.12 274 ARG A O 1
ATOM 2180 N N . GLY A 1 275 ? 2.660 3.400 35.189 1.00 75.69 275 GLY A N 1
ATOM 2181 C CA . GLY A 1 275 ? 3.545 2.695 36.120 1.00 75.69 275 GLY A CA 1
ATOM 2182 C C . GLY A 1 275 ? 3.495 1.176 35.966 1.00 75.69 275 GLY A C 1
ATOM 2183 O O . GLY A 1 275 ? 3.451 0.465 36.964 1.00 75.69 275 GLY A O 1
ATOM 2184 N N . ILE A 1 276 ? 3.431 0.682 34.726 1.00 80.00 276 ILE A N 1
ATOM 2185 C CA . ILE A 1 276 ? 3.385 -0.756 34.421 1.00 80.00 276 ILE A CA 1
ATOM 2186 C C . ILE A 1 276 ? 4.730 -1.145 33.827 1.00 80.00 276 ILE A C 1
ATOM 2188 O O . ILE A 1 276 ? 5.166 -0.527 32.856 1.00 80.00 276 ILE A O 1
ATOM 2192 N N . SER A 1 277 ? 5.386 -2.184 34.338 1.00 80.56 277 SER A N 1
ATOM 2193 C CA . SER A 1 277 ? 6.640 -2.629 33.732 1.00 80.56 277 SER A CA 1
ATOM 2194 C C . SER A 1 277 ? 6.404 -3.316 32.380 1.00 80.56 277 SER A C 1
ATOM 2196 O O . SER A 1 277 ? 5.351 -3.896 32.097 1.00 80.56 277 SER A O 1
ATOM 2198 N N . ASN A 1 278 ? 7.427 -3.321 31.520 1.00 77.94 278 ASN A N 1
ATOM 2199 C CA . ASN A 1 278 ? 7.357 -4.013 30.227 1.00 77.94 278 ASN A CA 1
ATOM 2200 C C . ASN A 1 278 ? 7.096 -5.530 30.386 1.00 77.94 278 ASN A C 1
ATOM 2202 O O . ASN A 1 278 ? 6.447 -6.135 29.531 1.00 77.94 278 ASN A O 1
ATOM 2206 N N . LYS A 1 279 ? 7.554 -6.128 31.498 1.00 82.62 279 LYS A N 1
ATOM 2207 C CA . LYS A 1 279 ? 7.330 -7.543 31.833 1.00 82.62 279 LYS A CA 1
ATOM 2208 C C . LYS A 1 279 ? 5.874 -7.834 32.221 1.00 82.62 279 LYS A C 1
ATOM 2210 O O . LYS A 1 279 ? 5.394 -8.928 31.954 1.00 82.62 279 LYS A O 1
ATOM 2215 N N . GLU A 1 280 ? 5.154 -6.860 32.775 1.00 78.50 280 GLU A N 1
ATOM 2216 C CA . GLU A 1 280 ? 3.755 -7.007 33.210 1.00 78.50 280 GLU A CA 1
ATOM 2217 C C . GLU A 1 280 ? 2.740 -6.672 32.111 1.00 78.50 280 GLU A C 1
ATOM 2219 O O . GLU A 1 280 ? 1.629 -7.210 32.100 1.00 78.50 280 GLU A O 1
ATOM 2224 N N . TYR A 1 281 ? 3.131 -5.834 31.146 1.00 81.19 281 TYR A N 1
ATOM 2225 C CA . TYR A 1 281 ? 2.261 -5.394 30.055 1.00 81.19 281 TYR A CA 1
ATOM 2226 C C . TYR A 1 281 ? 1.748 -6.555 29.186 1.00 81.19 281 TYR A C 1
ATOM 2228 O O . TYR A 1 281 ? 0.556 -6.638 28.890 1.00 81.19 281 TYR A O 1
ATOM 2236 N N . GLN A 1 282 ? 2.636 -7.465 28.765 1.00 78.56 282 GLN A N 1
ATOM 2237 C CA . GLN A 1 282 ? 2.256 -8.578 27.882 1.00 78.56 282 GLN A CA 1
ATOM 2238 C C . GLN A 1 282 ? 1.331 -9.600 28.571 1.00 78.56 282 GLN A C 1
ATOM 2240 O O . GLN A 1 282 ? 0.310 -9.960 27.976 1.00 78.56 282 GLN A O 1
ATOM 2245 N N . PRO A 1 283 ? 1.600 -10.031 29.821 1.00 83.75 283 PRO A N 1
ATOM 2246 C CA . PRO A 1 283 ? 0.656 -10.836 30.592 1.00 83.75 283 PRO A CA 1
ATOM 2247 C C . PRO A 1 283 ? -0.711 -10.167 30.769 1.00 83.75 283 PRO A C 1
ATOM 2249 O O . PRO A 1 283 ? -1.732 -10.823 30.564 1.00 83.75 283 PRO A O 1
ATOM 2252 N N . ALA A 1 284 ? -0.746 -8.867 31.085 1.00 81.62 284 ALA A N 1
ATOM 2253 C CA . ALA A 1 284 ? -1.995 -8.116 31.221 1.00 81.62 284 ALA A CA 1
ATOM 2254 C C . ALA A 1 284 ? -2.793 -8.096 29.905 1.00 81.62 284 ALA A C 1
ATOM 2256 O O . ALA A 1 284 ? -3.982 -8.411 29.902 1.00 81.62 284 ALA A O 1
ATOM 2257 N N . MET A 1 285 ? -2.136 -7.851 28.764 1.00 77.69 285 MET A N 1
ATOM 2258 C CA . MET A 1 285 ? -2.784 -7.925 27.447 1.00 77.69 285 MET A CA 1
ATOM 2259 C C . MET A 1 285 ? -3.309 -9.320 27.105 1.00 77.69 285 MET A C 1
ATOM 2261 O O . MET A 1 285 ? -4.395 -9.440 26.532 1.00 77.69 285 MET A O 1
ATOM 2265 N N . LYS A 1 286 ? -2.575 -10.382 27.463 1.00 75.94 286 LYS A N 1
ATOM 2266 C CA . LYS A 1 286 ? -3.039 -11.764 27.277 1.00 75.94 286 LYS A CA 1
ATOM 2267 C C . LYS A 1 286 ? -4.316 -12.019 28.081 1.00 75.94 286 LYS A C 1
ATOM 2269 O O . LYS A 1 286 ? -5.265 -12.570 27.529 1.00 75.94 286 LYS A O 1
ATOM 2274 N N . ARG A 1 287 ? -4.373 -11.575 29.342 1.00 79.81 287 ARG A N 1
ATOM 2275 C CA . ARG A 1 287 ? -5.563 -11.716 30.200 1.00 79.81 287 ARG A CA 1
ATOM 2276 C C . ARG A 1 287 ? -6.755 -10.918 29.675 1.00 79.81 287 ARG A C 1
ATOM 2278 O O . ARG A 1 287 ? -7.836 -11.488 29.571 1.00 79.81 287 ARG A O 1
ATOM 2285 N N . ILE A 1 288 ? -6.552 -9.667 29.250 1.00 80.06 288 ILE A N 1
ATOM 2286 C CA . ILE A 1 288 ? -7.594 -8.848 28.601 1.00 80.06 288 ILE A CA 1
ATOM 2287 C C . ILE A 1 288 ? -8.156 -9.572 27.378 1.00 80.06 288 ILE A C 1
ATOM 2289 O O . ILE A 1 288 ? -9.366 -9.764 27.265 1.00 80.06 288 ILE A O 1
ATOM 2293 N N . ARG A 1 289 ? -7.272 -10.031 26.484 1.00 77.50 289 ARG A N 1
ATOM 2294 C CA . ARG A 1 289 ? -7.668 -10.733 25.261 1.00 77.50 289 ARG A CA 1
ATOM 2295 C C . ARG A 1 289 ? -8.453 -12.004 25.573 1.00 77.50 289 ARG A C 1
ATOM 2297 O O . ARG A 1 289 ? -9.490 -12.220 24.960 1.00 77.50 289 ARG A O 1
ATOM 2304 N N . MET A 1 290 ? -7.997 -12.817 26.525 1.00 73.31 290 MET A N 1
ATOM 2305 C CA . MET A 1 290 ? -8.696 -14.048 26.895 1.00 73.31 290 MET A CA 1
ATOM 2306 C C . MET A 1 290 ? -10.066 -13.780 27.514 1.00 73.31 290 MET A C 1
ATOM 2308 O O . MET A 1 290 ? -11.040 -14.402 27.107 1.00 73.31 290 MET A O 1
ATOM 2312 N N . LYS A 1 291 ? -10.170 -12.830 28.446 1.00 75.69 291 LYS A N 1
ATOM 2313 C CA . LYS A 1 291 ? -11.422 -12.551 29.165 1.00 75.69 291 LYS A CA 1
ATOM 2314 C C . LYS A 1 291 ? -12.481 -11.922 28.246 1.00 75.69 291 LYS A C 1
ATOM 2316 O O . LYS A 1 291 ? -13.645 -12.299 28.316 1.00 75.69 291 LYS A O 1
ATOM 2321 N N . LEU A 1 292 ? -12.070 -11.057 27.310 1.00 71.00 292 LEU A N 1
ATOM 2322 C CA . LEU A 1 292 ? -12.963 -10.486 26.289 1.00 71.00 292 LEU A CA 1
ATOM 2323 C C . LEU A 1 292 ? -13.364 -11.490 25.193 1.00 71.00 292 LEU A C 1
ATOM 2325 O O . LEU A 1 292 ? -14.446 -11.371 24.622 1.00 71.00 292 LEU A O 1
ATOM 2329 N N . LEU A 1 293 ? -12.514 -12.478 24.887 1.00 55.41 293 LEU A N 1
ATOM 2330 C CA . LEU A 1 293 ? -12.849 -13.560 23.952 1.00 55.41 293 LEU A CA 1
ATOM 2331 C C . LEU A 1 293 ? -13.786 -14.598 24.587 1.00 55.41 293 LEU A C 1
ATOM 2333 O O . LEU A 1 293 ? -14.731 -15.028 23.935 1.00 55.41 293 LEU A O 1
ATOM 2337 N N . ILE A 1 294 ? -13.567 -14.963 25.854 1.00 53.50 294 ILE A N 1
ATOM 2338 C CA . ILE A 1 294 ? -14.413 -15.921 26.587 1.00 53.50 294 ILE A CA 1
ATOM 2339 C C . ILE A 1 294 ? -15.799 -15.319 26.873 1.00 53.50 294 ILE A C 1
ATOM 2341 O O . ILE A 1 294 ? -16.801 -16.007 26.696 1.00 53.50 294 ILE A O 1
ATOM 2345 N N . GLY A 1 295 ? -15.884 -14.021 27.194 1.00 49.53 295 GLY A N 1
ATOM 2346 C CA . GLY A 1 295 ? -17.165 -13.324 27.377 1.00 49.53 295 GLY A CA 1
ATOM 2347 C C . GLY A 1 295 ? -18.056 -13.300 26.126 1.00 49.53 295 GLY A C 1
ATOM 2348 O O . GLY A 1 295 ? -19.275 -13.260 26.245 1.00 49.53 295 GLY A O 1
ATOM 2349 N N . LYS A 1 296 ? -17.480 -13.412 24.919 1.00 46.28 296 LYS A N 1
ATOM 2350 C CA . LYS A 1 296 ? -18.245 -13.505 23.663 1.00 46.28 296 LYS A CA 1
ATOM 2351 C C . LYS A 1 296 ? -18.874 -14.880 23.414 1.00 46.28 296 LYS A C 1
ATOM 2353 O O . LYS A 1 296 ? -19.848 -14.959 22.671 1.00 46.28 296 LYS A O 1
ATOM 2358 N N . ASN A 1 297 ? -18.350 -15.936 24.036 1.00 37.94 297 ASN A N 1
ATOM 2359 C CA . ASN A 1 297 ? -18.859 -17.301 23.870 1.00 37.94 297 ASN A CA 1
ATOM 2360 C C . ASN A 1 297 ? -19.932 -17.678 24.911 1.00 37.94 297 ASN A C 1
ATOM 2362 O O . ASN A 1 297 ? -20.577 -18.708 24.756 1.00 37.94 297 ASN A O 1
ATOM 2366 N N . GLY A 1 298 ? -20.148 -16.852 25.942 1.00 38.16 298 GLY A N 1
ATOM 2367 C CA . GLY A 1 298 ? -21.110 -17.110 27.023 1.00 38.16 298 GLY A CA 1
ATOM 2368 C C . GLY A 1 298 ? -22.510 -16.508 26.843 1.00 38.16 298 GLY A C 1
ATOM 2369 O O . GLY A 1 298 ? -23.370 -16.765 27.674 1.00 38.16 298 GLY A O 1
ATOM 2370 N N . SER A 1 299 ? -22.775 -15.731 25.783 1.00 36.94 299 SER A N 1
ATOM 2371 C CA . SER A 1 299 ? -24.078 -15.051 25.584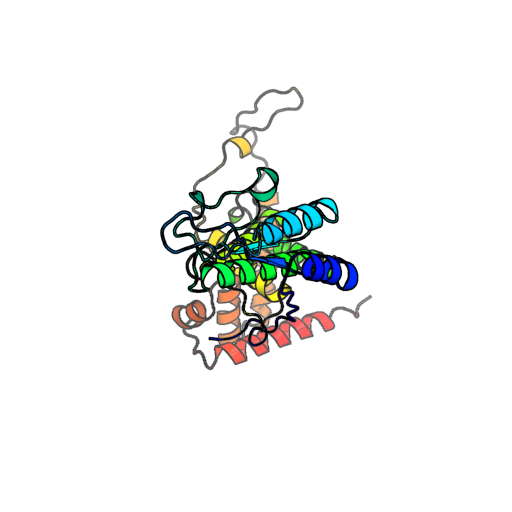 1.00 36.94 299 SER A CA 1
ATOM 2372 C C . SER A 1 299 ? -24.901 -15.582 24.406 1.00 36.94 299 SER A C 1
ATOM 2374 O O . SER A 1 299 ? -25.739 -14.870 23.859 1.00 36.94 299 SER A O 1
ATOM 2376 N N . ARG A 1 300 ? -24.697 -16.844 24.010 1.00 35.12 300 ARG A N 1
ATOM 2377 C CA . ARG A 1 300 ? -25.544 -17.532 23.024 1.00 35.12 300 ARG A CA 1
ATOM 2378 C C . ARG A 1 300 ? -26.116 -18.818 23.625 1.00 35.12 300 ARG A C 1
ATOM 2380 O O . ARG A 1 300 ? -25.763 -19.917 23.225 1.00 35.12 300 ARG A O 1
ATOM 2387 N N . GLY A 1 301 ? -26.974 -18.643 24.623 1.00 37.69 301 GLY A N 1
ATOM 2388 C CA . GLY A 1 301 ? -27.730 -19.706 25.281 1.00 37.69 301 GLY A CA 1
ATOM 2389 C C . GLY A 1 301 ? -28.706 -19.083 26.268 1.00 37.69 301 GLY A C 1
ATOM 2390 O O . GLY A 1 301 ? -28.357 -18.877 27.424 1.00 37.69 301 GLY A O 1
ATOM 2391 N N . GLY A 1 302 ? -29.886 -18.687 25.787 1.00 34.78 302 GLY A N 1
ATOM 2392 C CA . GLY A 1 302 ? -30.875 -18.007 26.621 1.00 34.78 302 GLY A CA 1
ATOM 2393 C C . GLY A 1 302 ? -32.001 -17.324 25.852 1.00 34.78 302 GLY A C 1
ATOM 2394 O O . GLY A 1 302 ? -32.223 -16.133 26.049 1.00 34.78 302 GLY A O 1
ATOM 2395 N N . ARG A 1 303 ? -32.660 -18.061 24.957 1.00 31.27 303 ARG A N 1
ATOM 2396 C CA . ARG A 1 303 ? -34.115 -18.086 24.728 1.00 31.27 303 ARG A CA 1
ATOM 2397 C C . ARG A 1 303 ? -34.416 -19.136 23.672 1.00 31.27 303 ARG A C 1
ATOM 2399 O O . ARG A 1 303 ? -33.701 -19.135 22.647 1.00 31.27 303 ARG A O 1
#